Protein AF-0000000071014285 (afdb_homodimer)

Secondary structure (DSSP, 8-state):
-EEEEEEE-GGGHHHHHHHHHHTT----EEEEEEEE-SS------BTTB-----PEEEEEEEEEE-GGGHHHHHHHHHHHH--SSTT--EEEEEE----B-TTT--BGGGG-/-EEEEEEE-GGGHHHHHHHHHHTT---EEEEEEEE--TT-------SSS-----PEEEEEEEEEE-GGGHHHHHHHHHHHH--SSTT--EEEEEE--EEEETTT--BGGGG-

pLDDT: mean 88.72, std 17.96, range [38.38, 98.94]

Radius of gyration: 18.42 Å; Cα contacts (8 Å, |Δi|>4): 449; chains: 2; bounding box: 47×46×36 Å

Organism: NCBI:txid2759526

Solvent-accessible surface area (backbone atoms only — not comparable to full-atom values): 12137 Å² total; per-residue (Å²): 70,27,35,40,37,36,40,30,44,58,89,34,48,65,52,28,51,53,57,39,44,76,75,64,53,86,63,71,47,79,43,78,32,29,32,39,49,84,58,78,44,64,66,42,72,57,91,79,54,66,45,39,69,23,54,43,78,26,29,36,38,41,32,69,42,50,57,89,47,42,64,57,52,51,51,50,44,34,62,46,44,42,74,71,46,92,74,25,39,40,35,37,32,29,81,43,92,78,43,68,26,84,90,78,62,38,52,40,77,75,35,100,70,27,37,40,37,36,38,30,43,58,88,33,48,65,52,28,50,54,56,40,44,73,75,65,53,56,51,40,41,38,33,84,45,69,40,76,62,90,74,57,48,62,73,45,81,48,90,81,63,72,65,28,74,29,54,42,76,26,29,36,37,42,32,68,41,52,59,90,47,44,65,58,53,53,52,48,42,53,62,45,42,56,78,86,53,89,74,40,62,55,76,49,79,43,70,35,78,42,33,32,18,30,54,80,62,38,49,40,78,74,35,97

Sequence (224 aa):
MKLVIAIIKPFKLDEVREALTEIGVAGMTVTEVKGFGRQKGQTEIYRGAEYSTNMVPKIKIEIVCATDLAARVVETVQASANTGAIGDGKIFVLDVGQAVRIRTGETDNTALMKLVIAIIKPFKLDEVREALTEIGVAGMTVTEVKGFGRQKGQTEIYRGAEYSTNMVPKIKIEIVCATDLAARVVETVQASANTGAIGDGKIFVLDVGQAVRIRTGETDNTAL

InterPro domains:
  IPR002187 Nitrogen regulatory protein PII [PF00543] (1-106)
  IPR002187 Nitrogen regulatory protein PII [PIRSF039144] (1-112)
  IPR002187 Nitrogen regulatory protein PII [PR00340] (2-17)
  IPR002187 Nitrogen regulatory protein PII [PR00340] (23-41)
  IPR002187 Nitrogen regulatory protein PII [PR00340] (52-75)
  IPR002187 Nitrogen regulatory protein PII [PR00340] (83-103)
  IPR002187 Nitrogen regulatory protein PII [PS51343] (1-112)
  IPR002187 Nitrogen regulatory protein PII [PTHR30115] (4-111)
  IPR002187 Nitrogen regulatory protein PII [SM00938] (4-105)
  IPR002332 Nitrogen regulatory protein P-II, urydylation site [PS00496] (46-51)
  IPR011322 Nitrogen regulatory PII-like, alpha/beta [SSF54913] (1-112)
  IPR015867 Nitrogen regulatory protein PII/ATP phosphoribosyltransferase, C-terminal [G3DSA:3.30.70.120] (1-112)
  IPR017918 Nitrogen regulatory protein PII, conserved site [PS00638] (83-96)

Nearest PDB structures (foldseek):
  3mhy-assembly1_C  TM=8.738E-01  e=6.038E-17  Azospirillum brasilense
  2nuu-assembly2_K  TM=9.221E-01  e=3.010E-15  Escherichia coli
  2ns1-assembly1_B  TM=9.222E-01  e=7.383E-15  Escherichia coli K-12
  3n5b-assembly1_A  TM=8.959E-01  e=1.156E-14  Nostoc sp. PCC 7120 = FACHB-418
  2xg8-assembly1_C  TM=8.591E-01  e=2.836E-14  Synechococcus elongatus PCC 7942 = FACHB-805

Structure (mmCIF, N/CA/C/O backbone):
data_AF-0000000071014285-model_v1
#
loop_
_entity.id
_entity.type
_entity.pdbx_description
1 polymer 'Nitrogen regulatory protein P-II'
#
loop_
_atom_site.group_PDB
_atom_site.id
_atom_site.type_symbol
_atom_site.label_atom_id
_atom_site.label_alt_id
_atom_site.label_comp_id
_atom_site.label_asym_id
_atom_site.label_entity_id
_atom_site.label_seq_id
_atom_site.pdbx_PDB_ins_code
_atom_site.Cartn_x
_atom_site.Cartn_y
_atom_site.Cartn_z
_atom_site.occupancy
_atom_site.B_iso_or_equiv
_atom_site.auth_seq_id
_atom_site.auth_comp_id
_atom_site.auth_asym_id
_atom_site.auth_atom_id
_atom_site.pdbx_PDB_model_num
ATOM 1 N N . MET A 1 1 ? -4.023 -17.797 4.617 1 97.06 1 MET A N 1
ATOM 2 C CA . MET A 1 1 ? -3.873 -17.047 3.369 1 97.06 1 MET A CA 1
ATOM 3 C C . MET A 1 1 ? -3.055 -15.781 3.582 1 97.06 1 MET A C 1
ATOM 5 O O . MET A 1 1 ? -2.938 -15.297 4.707 1 97.06 1 MET A O 1
ATOM 9 N N . LYS A 1 2 ? -2.41 -15.352 2.619 1 98.44 2 LYS A N 1
ATOM 10 C CA . LYS A 1 2 ? -1.574 -14.156 2.703 1 98.44 2 LYS A CA 1
ATOM 11 C C . LYS A 1 2 ? -1.958 -13.141 1.632 1 98.44 2 LYS A C 1
ATOM 13 O O . LYS A 1 2 ? -2.393 -13.516 0.541 1 98.44 2 LYS A O 1
ATOM 18 N N . LEU A 1 3 ? -1.856 -11.922 2.053 1 98.75 3 LEU A N 1
ATOM 19 C CA . LEU A 1 3 ? -1.867 -10.805 1.113 1 98.75 3 LEU A CA 1
ATOM 20 C C . LEU A 1 3 ? -0.451 -10.305 0.842 1 98.75 3 LEU A C 1
ATOM 22 O O . LEU A 1 3 ? 0.228 -9.828 1.753 1 98.75 3 LEU A O 1
ATOM 26 N N . VAL A 1 4 ? -0.032 -10.492 -0.398 1 98.88 4 VAL A N 1
ATOM 27 C CA . VAL A 1 4 ? 1.243 -9.93 -0.832 1 98.88 4 VAL A CA 1
ATOM 28 C C . VAL A 1 4 ? 1.007 -8.602 -1.547 1 98.88 4 VAL A C 1
ATOM 30 O O . VAL A 1 4 ? 0.28 -8.547 -2.543 1 98.88 4 VAL A O 1
ATOM 33 N N . ILE A 1 5 ? 1.627 -7.547 -0.996 1 98.94 5 ILE A N 1
ATOM 34 C CA . ILE A 1 5 ? 1.567 -6.211 -1.574 1 98.94 5 ILE A CA 1
ATOM 35 C C . ILE A 1 5 ? 2.928 -5.84 -2.158 1 98.94 5 ILE A C 1
ATOM 37 O O . ILE A 1 5 ? 3.939 -5.855 -1.452 1 98.94 5 ILE A O 1
ATOM 41 N N . ALA A 1 6 ? 2.947 -5.492 -3.414 1 98.88 6 ALA A N 1
ATOM 42 C CA . ALA A 1 6 ? 4.191 -5.055 -4.047 1 98.88 6 ALA A CA 1
ATOM 43 C C . ALA A 1 6 ? 4.039 -3.66 -4.645 1 98.88 6 ALA A C 1
ATOM 45 O O . ALA A 1 6 ? 3.072 -3.385 -5.359 1 98.88 6 ALA A O 1
ATOM 46 N N . ILE A 1 7 ? 4.91 -2.754 -4.285 1 98.5 7 ILE A N 1
ATOM 47 C CA . ILE A 1 7 ? 5.051 -1.451 -4.926 1 98.5 7 ILE A CA 1
ATOM 48 C C . ILE A 1 7 ? 6.234 -1.479 -5.895 1 98.5 7 ILE A C 1
ATOM 50 O O . ILE A 1 7 ? 7.379 -1.685 -5.48 1 98.5 7 ILE A O 1
ATOM 54 N N . ILE A 1 8 ? 5.953 -1.259 -7.211 1 98.62 8 ILE A N 1
ATOM 55 C CA . ILE A 1 8 ? 7.016 -1.443 -8.195 1 98.62 8 ILE A CA 1
ATOM 56 C C . ILE A 1 8 ? 7.008 -0.279 -9.188 1 98.62 8 ILE A C 1
ATOM 58 O O . ILE A 1 8 ? 6.105 0.559 -9.164 1 98.62 8 ILE A O 1
ATOM 62 N N . LYS A 1 9 ? 8.078 -0.26 -9.977 1 97.31 9 LYS A N 1
ATOM 63 C CA . LYS A 1 9 ? 8.102 0.684 -11.094 1 97.31 9 LYS A CA 1
ATOM 64 C C . LYS A 1 9 ? 7.051 0.322 -12.141 1 97.31 9 LYS A C 1
ATOM 66 O O . LYS A 1 9 ? 6.867 -0.855 -12.461 1 97.31 9 LYS A O 1
ATOM 71 N N . PRO A 1 10 ? 6.434 1.296 -12.688 1 98 10 PRO A N 1
ATOM 72 C CA . PRO A 1 10 ? 5.328 1.034 -13.609 1 98 10 PRO A CA 1
ATOM 73 C C . PRO A 1 10 ? 5.75 0.184 -14.805 1 98 10 PRO A C 1
ATOM 75 O O . PRO A 1 10 ? 5.008 -0.708 -15.227 1 98 10 PRO A O 1
ATOM 78 N N . PHE A 1 11 ? 6.867 0.342 -15.383 1 98.25 11 PHE A N 1
ATOM 79 C CA . PHE A 1 11 ? 7.234 -0.319 -16.625 1 98.25 11 PHE A CA 1
ATOM 80 C C . PHE A 1 11 ? 7.566 -1.786 -16.391 1 98.25 11 PHE A C 1
ATOM 82 O O . PHE A 1 11 ? 7.758 -2.551 -17.344 1 98.25 11 PHE A O 1
ATOM 89 N N . LYS A 1 12 ? 7.641 -2.234 -15.148 1 98.38 12 LYS A N 1
ATOM 90 C CA . LYS A 1 12 ? 7.926 -3.625 -14.812 1 98.38 12 LYS A CA 1
ATOM 91 C C . LYS A 1 12 ? 6.637 -4.43 -14.648 1 98.38 12 LYS A C 1
ATOM 93 O O . LYS A 1 12 ? 6.68 -5.648 -14.469 1 98.38 12 LYS A O 1
ATOM 98 N N . LEU A 1 13 ? 5.488 -3.84 -14.766 1 98.62 13 LEU A N 1
ATOM 99 C CA . LEU A 1 13 ? 4.215 -4.488 -14.477 1 98.62 13 LEU A CA 1
ATOM 100 C C . LEU A 1 13 ? 4.023 -5.727 -15.352 1 98.62 13 LEU A C 1
ATOM 102 O O . LEU A 1 13 ? 3.691 -6.801 -14.844 1 98.62 13 LEU A O 1
ATOM 106 N N . ASP A 1 14 ? 4.234 -5.59 -16.594 1 98.25 14 ASP A N 1
ATOM 107 C CA . ASP A 1 14 ? 3.99 -6.695 -17.516 1 98.25 14 ASP A CA 1
ATOM 108 C C . ASP A 1 14 ? 4.902 -7.879 -17.203 1 98.25 14 ASP A C 1
ATOM 110 O O . ASP A 1 14 ? 4.461 -9.031 -17.219 1 98.25 14 ASP A O 1
ATOM 114 N N . GLU A 1 15 ? 6.141 -7.582 -16.969 1 98.56 15 GLU A N 1
ATOM 115 C CA . GLU A 1 15 ? 7.098 -8.633 -16.625 1 98.56 15 GLU A CA 1
ATOM 116 C C . GLU A 1 15 ? 6.688 -9.344 -15.344 1 98.56 15 GLU A C 1
ATOM 118 O O . GLU A 1 15 ? 6.738 -10.578 -15.266 1 98.56 15 GLU A O 1
ATOM 123 N N . VAL A 1 16 ? 6.281 -8.672 -14.344 1 98.81 16 VAL A N 1
ATOM 124 C CA . VAL A 1 16 ? 5.859 -9.25 -13.062 1 98.81 16 VAL A CA 1
ATOM 125 C C . VAL A 1 16 ? 4.605 -10.094 -13.266 1 98.81 16 VAL A C 1
ATOM 127 O O . VAL A 1 16 ? 4.516 -11.219 -12.766 1 98.81 16 VAL A O 1
ATOM 130 N N . ARG A 1 17 ? 3.672 -9.539 -14.008 1 98.44 17 ARG A N 1
ATOM 131 C CA . ARG A 1 17 ? 2.432 -10.258 -14.289 1 98.44 17 ARG A CA 1
ATOM 132 C C . ARG A 1 17 ? 2.713 -11.594 -14.961 1 98.44 17 ARG A C 1
ATOM 134 O O . ARG A 1 17 ? 2.172 -12.625 -14.555 1 98.44 17 ARG A O 1
ATOM 141 N N . GLU A 1 18 ? 3.506 -11.602 -15.984 1 98.25 18 GLU A N 1
ATOM 142 C CA . GLU A 1 18 ? 3.844 -12.82 -16.703 1 98.25 18 GLU A CA 1
ATOM 143 C C . GLU A 1 18 ? 4.523 -13.836 -15.789 1 98.25 18 GLU A C 1
ATOM 145 O O . GLU A 1 18 ? 4.176 -15.016 -15.797 1 98.25 18 GLU A O 1
ATOM 150 N N . ALA A 1 19 ? 5.477 -13.398 -15.008 1 98.62 19 ALA A N 1
ATOM 151 C CA . ALA A 1 19 ? 6.207 -14.266 -14.086 1 98.62 19 ALA A CA 1
ATOM 152 C C . ALA A 1 19 ? 5.266 -14.891 -13.062 1 98.62 19 ALA A C 1
ATOM 154 O O . ALA A 1 19 ? 5.391 -16.078 -12.742 1 98.62 19 ALA A O 1
ATOM 155 N N . LEU A 1 20 ? 4.328 -14.117 -12.57 1 98.56 20 LEU A N 1
ATOM 156 C CA . LEU A 1 20 ? 3.383 -14.609 -11.578 1 98.56 20 LEU A CA 1
ATOM 157 C C . LEU A 1 20 ? 2.436 -15.633 -12.188 1 98.56 20 LEU A C 1
ATOM 159 O O . LEU A 1 20 ? 2.086 -16.625 -11.547 1 98.56 20 LEU A O 1
ATOM 163 N N . THR A 1 21 ? 2.023 -15.352 -13.398 1 97.5 21 THR A N 1
ATOM 164 C CA . THR A 1 21 ? 1.159 -16.297 -14.109 1 97.5 21 THR A CA 1
ATOM 165 C C . THR A 1 21 ? 1.838 -17.641 -14.258 1 97.5 21 THR A C 1
ATOM 167 O O . THR A 1 21 ? 1.195 -18.688 -14.102 1 97.5 21 THR A O 1
ATOM 170 N N . GLU A 1 22 ? 3.07 -17.672 -14.508 1 97.5 22 GLU A N 1
ATOM 171 C CA . GLU A 1 22 ? 3.836 -18.906 -14.727 1 97.5 22 GLU A CA 1
ATOM 172 C C . GLU A 1 22 ? 3.863 -19.766 -13.469 1 97.5 22 GLU A C 1
ATOM 174 O O . GLU A 1 22 ? 3.969 -21 -13.555 1 97.5 22 GLU A O 1
ATOM 179 N N . ILE A 1 23 ? 3.748 -19.141 -12.336 1 97 23 ILE A N 1
ATOM 180 C CA . ILE A 1 23 ? 3.838 -19.938 -11.117 1 97 23 ILE A CA 1
ATOM 181 C C . ILE A 1 23 ? 2.436 -20.234 -10.586 1 97 23 ILE A C 1
ATOM 183 O O . ILE A 1 23 ? 2.277 -20.688 -9.453 1 97 23 ILE A O 1
ATOM 187 N N . GLY A 1 24 ? 1.396 -19.781 -11.305 1 95.19 24 GLY A N 1
ATOM 188 C CA . GLY A 1 24 ? 0.054 -20.234 -10.984 1 95.19 24 GLY A CA 1
ATOM 189 C C . GLY A 1 24 ? -0.787 -19.172 -10.297 1 95.19 24 GLY A C 1
ATOM 190 O O . GLY A 1 24 ? -1.841 -19.484 -9.734 1 95.19 24 GLY A O 1
ATOM 191 N N . VAL A 1 25 ? -0.283 -17.969 -10.211 1 95.19 25 VAL A N 1
ATOM 192 C CA . VAL A 1 25 ? -1.103 -16.891 -9.664 1 95.19 25 VAL A CA 1
ATOM 193 C C . VAL A 1 25 ? -2.195 -16.516 -10.664 1 95.19 25 VAL A C 1
ATOM 195 O O . VAL A 1 25 ? -1.902 -16.109 -11.789 1 95.19 25 VAL A O 1
ATOM 198 N N . ALA A 1 26 ? -3.447 -16.641 -10.242 1 87.94 26 ALA A N 1
ATOM 199 C CA . ALA A 1 26 ? -4.582 -16.531 -11.156 1 87.94 26 ALA A CA 1
ATOM 200 C C . ALA A 1 26 ? -5.137 -15.117 -11.18 1 87.94 26 ALA A C 1
ATOM 202 O O . ALA A 1 26 ? -5.879 -14.75 -12.094 1 87.94 26 ALA A O 1
ATOM 203 N N . GLY A 1 27 ? -4.871 -14.367 -10.258 1 93.56 27 GLY A N 1
ATOM 204 C CA . GLY A 1 27 ? -5.461 -13.039 -10.203 1 93.56 27 GLY A CA 1
ATOM 205 C C . GLY A 1 27 ? -4.656 -12.07 -9.359 1 93.56 27 GLY A C 1
ATOM 206 O O . GLY A 1 27 ? -3.953 -12.477 -8.43 1 93.56 27 GLY A O 1
ATOM 207 N N . MET A 1 28 ? -4.688 -10.836 -9.703 1 97.19 28 MET A N 1
ATOM 208 C CA . MET A 1 28 ? -4.07 -9.742 -8.953 1 97.19 28 MET A CA 1
ATOM 209 C C . MET A 1 28 ? -4.832 -8.438 -9.156 1 97.19 28 MET A C 1
ATOM 211 O O . MET A 1 28 ? -5.539 -8.281 -10.156 1 97.19 28 MET A O 1
ATOM 215 N N . THR A 1 29 ? -4.816 -7.586 -8.195 1 98.31 29 THR A N 1
ATOM 216 C CA . THR A 1 29 ? -5.363 -6.238 -8.305 1 98.31 29 THR A CA 1
ATOM 217 C C . THR A 1 29 ? -4.242 -5.211 -8.461 1 98.31 29 THR A C 1
ATOM 219 O O . THR A 1 29 ? -3.236 -5.27 -7.746 1 98.31 29 THR A O 1
ATOM 222 N N . VAL A 1 30 ? -4.383 -4.379 -9.453 1 98.5 30 VAL A N 1
ATOM 223 C CA . VAL A 1 30 ? -3.367 -3.377 -9.75 1 98.5 30 VAL A CA 1
ATOM 224 C C . VAL A 1 30 ? -3.934 -1.979 -9.516 1 98.5 30 VAL A C 1
ATOM 226 O O . VAL A 1 30 ? -5.059 -1.682 -9.93 1 98.5 30 VAL A O 1
ATOM 229 N N . THR A 1 31 ? -3.197 -1.129 -8.805 1 98.31 31 THR A N 1
ATOM 230 C CA . THR A 1 31 ? -3.576 0.255 -8.539 1 98.31 31 THR A CA 1
ATOM 231 C C . THR A 1 31 ? -2.43 1.203 -8.875 1 98.31 31 THR A C 1
ATOM 233 O O . THR A 1 31 ? -1.277 0.944 -8.523 1 98.31 31 THR A O 1
ATOM 236 N N . GLU A 1 32 ? -2.754 2.244 -9.586 1 97.31 32 GLU A N 1
ATOM 237 C CA . GLU A 1 32 ? -1.764 3.305 -9.75 1 97.31 32 GLU A CA 1
ATOM 238 C C . GLU A 1 32 ? -1.588 4.098 -8.453 1 97.31 32 GLU A C 1
ATOM 240 O O . GLU A 1 32 ? -2.568 4.551 -7.859 1 97.31 32 GLU A O 1
ATOM 245 N N . VAL A 1 33 ? -0.319 4.25 -8.062 1 97.25 33 VAL A N 1
ATOM 246 C CA . VAL A 1 33 ? -0.028 4.953 -6.812 1 97.25 33 VAL A CA 1
ATOM 247 C C . VAL A 1 33 ? 1.153 5.898 -7.016 1 97.25 33 VAL A C 1
ATOM 249 O O . VAL A 1 33 ? 1.698 5.992 -8.117 1 97.25 33 VAL A O 1
ATOM 252 N N . LYS A 1 34 ? 1.405 6.621 -5.969 1 93.88 34 LYS A N 1
ATOM 253 C CA . LYS A 1 34 ? 2.582 7.484 -5.926 1 93.88 34 LYS A CA 1
ATOM 254 C C . LYS A 1 34 ? 3.443 7.184 -4.703 1 93.88 34 LYS A C 1
ATOM 256 O O . LYS A 1 34 ? 2.918 6.918 -3.617 1 93.88 34 LYS A O 1
ATOM 261 N N . GLY A 1 35 ? 4.664 7.145 -4.965 1 91.25 35 GLY A N 1
ATOM 262 C CA . GLY A 1 35 ? 5.617 6.93 -3.889 1 91.25 35 GLY A CA 1
ATOM 263 C C . GLY A 1 35 ? 6.41 8.172 -3.535 1 91.25 35 GLY A C 1
ATOM 264 O O . GLY A 1 35 ? 6.59 9.062 -4.371 1 91.25 35 GLY A O 1
ATOM 265 N N . PHE A 1 36 ? 6.621 8.219 -2.225 1 83.25 36 PHE A N 1
ATOM 266 C CA . PHE A 1 36 ? 7.574 9.195 -1.702 1 83.25 36 PHE A CA 1
ATOM 267 C C . PHE A 1 36 ? 8.711 8.492 -0.968 1 83.25 36 PHE A C 1
ATOM 269 O O . PHE A 1 36 ? 8.477 7.688 -0.068 1 83.25 36 PHE A O 1
ATOM 276 N N . GLY A 1 37 ? 9.82 8.539 -1.571 1 68.69 37 GLY A N 1
ATOM 277 C CA . GLY A 1 37 ? 10.984 7.918 -0.956 1 68.69 37 GLY A CA 1
ATOM 278 C C . GLY A 1 37 ? 12.094 8.906 -0.65 1 68.69 37 GLY A C 1
ATOM 279 O O . GLY A 1 37 ? 11.844 10.102 -0.504 1 68.69 37 GLY A O 1
ATOM 280 N N . ARG A 1 38 ? 13.234 8.422 -0.322 1 58.56 38 ARG A N 1
ATOM 281 C CA . ARG A 1 38 ? 14.43 9.219 -0.06 1 58.56 38 ARG A CA 1
ATOM 282 C C . ARG A 1 38 ? 14.742 10.141 -1.234 1 58.56 38 ARG A C 1
ATOM 284 O O . ARG A 1 38 ? 15.578 11.039 -1.118 1 58.56 38 ARG A O 1
ATOM 291 N N . GLN A 1 39 ? 13.953 9.773 -2.316 1 47.62 39 GLN A N 1
ATOM 292 C CA . GLN A 1 39 ? 14.258 10.594 -3.482 1 47.62 39 GLN A CA 1
ATOM 293 C C . GLN A 1 39 ? 13.562 11.953 -3.4 1 47.62 39 GLN A C 1
ATOM 295 O O . GLN A 1 39 ? 12.352 12.016 -3.197 1 47.62 39 GLN A O 1
ATOM 300 N N . LYS A 1 40 ? 14.117 12.805 -2.723 1 47.06 40 LYS A N 1
ATOM 301 C CA . LYS A 1 40 ? 13.594 14.164 -2.594 1 47.06 40 LYS A CA 1
ATOM 302 C C . LYS A 1 40 ? 12.961 14.641 -3.898 1 47.06 40 LYS A C 1
ATOM 304 O O . LYS A 1 40 ? 13.648 14.781 -4.914 1 47.06 40 LYS A O 1
ATOM 309 N N . GLY A 1 41 ? 11.836 14.164 -4.266 1 44.38 41 GLY A N 1
ATOM 310 C CA . GLY A 1 41 ? 11.133 14.477 -5.5 1 44.38 41 GLY A CA 1
ATOM 311 C C . GLY A 1 41 ? 11.039 15.969 -5.77 1 44.38 41 GLY A C 1
ATOM 312 O O . GLY A 1 41 ? 11.188 16.781 -4.855 1 44.38 41 GLY A O 1
ATOM 313 N N . GLN A 1 42 ? 11.375 16.297 -7.027 1 43.94 42 GLN A N 1
ATOM 314 C CA . GLN A 1 42 ? 11.188 17.641 -7.578 1 43.94 42 GLN A CA 1
ATOM 315 C C . GLN A 1 42 ? 9.711 18.016 -7.641 1 43.94 42 GLN A C 1
ATOM 317 O O . GLN A 1 42 ? 8.852 17.125 -7.73 1 43.94 42 GLN A O 1
ATOM 322 N N . THR A 1 43 ? 9.305 19.109 -7.41 1 39.94 43 THR A N 1
ATOM 323 C CA . THR A 1 43 ? 8.023 19.797 -7.312 1 39.94 43 THR A CA 1
ATOM 324 C C . THR A 1 43 ? 7.207 19.594 -8.586 1 39.94 43 THR A C 1
ATOM 326 O O . THR A 1 43 ? 7.684 19.891 -9.688 1 39.94 43 THR A O 1
ATOM 329 N N . GLU A 1 44 ? 6.395 18.516 -8.875 1 39.66 44 GLU A N 1
ATOM 330 C CA . GLU A 1 44 ? 5.613 18.656 -10.102 1 39.66 44 GLU A CA 1
ATOM 331 C C . GLU A 1 44 ? 4.191 19.125 -9.797 1 39.66 44 GLU A C 1
ATOM 333 O O . GLU A 1 44 ? 3.648 18.828 -8.734 1 39.66 44 GLU A O 1
ATOM 338 N N . ILE A 1 45 ? 3.66 20.141 -10.602 1 38.38 45 ILE A N 1
ATOM 339 C CA . ILE A 1 45 ? 2.375 20.828 -10.594 1 38.38 45 ILE A CA 1
ATOM 340 C C . ILE A 1 45 ? 1.286 19.906 -11.125 1 38.38 45 ILE A C 1
ATOM 342 O O . ILE A 1 45 ? 1.393 19.391 -12.242 1 38.38 45 ILE A O 1
ATOM 346 N N . TYR A 1 46 ? 0.519 19.062 -10.359 1 40.56 46 TYR A N 1
ATOM 347 C CA . TYR A 1 46 ? -0.577 18.297 -10.945 1 40.56 46 TYR A CA 1
ATOM 348 C C . TYR A 1 46 ? -1.917 18.969 -10.68 1 40.56 46 TYR A C 1
ATOM 350 O O . TYR A 1 46 ? -2.338 19.109 -9.531 1 40.56 46 TYR A O 1
ATOM 358 N N . ARG A 1 47 ? -2.744 19.078 -11.836 1 42.97 47 ARG A N 1
ATOM 359 C CA . ARG A 1 47 ? -4.082 19.562 -12.156 1 42.97 47 ARG A CA 1
ATOM 360 C C . ARG A 1 47 ? -4.422 20.812 -11.367 1 42.97 47 ARG A C 1
ATOM 362 O O . ARG A 1 47 ? -5.43 20.859 -10.656 1 42.97 47 ARG A O 1
ATOM 369 N N . GLY A 1 48 ? -3.662 21.766 -11.32 1 40.38 48 GLY A N 1
ATOM 370 C CA . GLY A 1 48 ? -3.869 23.156 -10.914 1 40.38 48 GLY A CA 1
ATOM 371 C C . GLY A 1 48 ? -3.395 23.438 -9.5 1 40.38 48 GLY A C 1
ATOM 372 O O . GLY A 1 48 ? -3.188 24.594 -9.133 1 40.38 48 GLY A O 1
ATOM 373 N N . ALA A 1 49 ? -3.947 22.594 -8.531 1 43.28 49 ALA A N 1
ATOM 374 C CA . ALA A 1 49 ? -3.311 22.875 -7.25 1 43.28 49 ALA A CA 1
ATOM 375 C C . ALA A 1 49 ? -1.876 22.359 -7.227 1 43.28 49 ALA A C 1
ATOM 377 O O . ALA A 1 49 ? -1.573 21.328 -7.824 1 43.28 49 ALA A O 1
ATOM 378 N N . GLU A 1 50 ? -0.968 23.219 -7.277 1 41.66 50 GLU A N 1
ATOM 379 C CA . GLU A 1 50 ? 0.471 23.016 -7.156 1 41.66 50 GLU A CA 1
ATOM 380 C C . GLU A 1 50 ? 0.789 21.984 -6.078 1 41.66 50 GLU A C 1
ATOM 382 O O . GLU A 1 50 ? 0.627 22.25 -4.887 1 41.66 50 GLU A O 1
ATOM 387 N N . TYR A 1 51 ? 0.147 20.766 -6.215 1 44.69 51 TYR A N 1
ATOM 388 C CA . TYR A 1 51 ? 0.708 19.906 -5.188 1 44.69 51 TYR A CA 1
ATOM 389 C C . TYR A 1 51 ? 2.154 19.547 -5.508 1 44.69 51 TYR A C 1
ATOM 391 O O . TYR A 1 51 ? 2.447 19.016 -6.586 1 44.69 51 TYR A O 1
ATOM 399 N N . SER A 1 52 ? 2.936 20.375 -5.363 1 45.72 52 SER A N 1
ATOM 400 C CA . SER A 1 52 ? 4.367 20.188 -5.578 1 45.72 52 SER A CA 1
ATOM 401 C C . SER A 1 52 ? 4.824 18.812 -5.121 1 45.72 52 SER A C 1
ATOM 403 O O . SER A 1 52 ? 6.027 18.547 -5.02 1 45.72 52 SER A O 1
ATOM 405 N N . THR A 1 53 ? 3.936 18 -4.547 1 54.53 53 THR A N 1
ATOM 406 C CA . THR A 1 53 ? 4.727 16.938 -3.93 1 54.53 53 THR A CA 1
ATOM 407 C C . THR A 1 53 ? 5.355 16.047 -4.996 1 54.53 53 THR A C 1
ATOM 409 O O . THR A 1 53 ? 4.75 15.805 -6.043 1 54.53 53 THR A O 1
ATOM 412 N N . ASN A 1 54 ? 6.746 16.188 -5.344 1 70.94 54 ASN A N 1
ATOM 413 C CA . ASN A 1 54 ? 7.754 15.383 -6.023 1 70.94 54 ASN A CA 1
ATOM 414 C C . ASN A 1 54 ? 7.531 13.891 -5.789 1 70.94 54 ASN A C 1
ATOM 416 O O . ASN A 1 54 ? 8.445 13.18 -5.359 1 70.94 54 ASN A O 1
ATOM 420 N N . MET A 1 55 ? 6.297 13.508 -5.977 1 85.69 55 MET A N 1
ATOM 421 C CA . MET A 1 55 ? 6.078 12.078 -5.781 1 85.69 55 MET A CA 1
ATOM 422 C C . MET A 1 55 ? 6.312 11.312 -7.078 1 85.69 55 MET A C 1
ATOM 424 O O . MET A 1 55 ? 6.055 11.836 -8.172 1 85.69 55 MET A O 1
ATOM 428 N N . VAL A 1 56 ? 6.805 10.148 -6.98 1 90.38 56 VAL A N 1
ATOM 429 C CA . VAL A 1 56 ? 7.188 9.297 -8.102 1 90.38 56 VAL A CA 1
ATOM 430 C C . VAL A 1 56 ? 6.062 8.305 -8.406 1 90.38 56 VAL A C 1
ATOM 432 O O . VAL A 1 56 ? 5.531 7.66 -7.504 1 90.38 56 VAL A O 1
ATOM 435 N N . PRO A 1 57 ? 5.652 8.234 -9.656 1 94.81 57 PRO A N 1
ATOM 436 C CA . PRO A 1 57 ? 4.641 7.234 -10.016 1 94.81 57 PRO A CA 1
ATOM 437 C C . PRO A 1 57 ? 5.109 5.805 -9.75 1 94.81 57 PRO A C 1
ATOM 439 O O . PRO A 1 57 ? 6.25 5.457 -10.062 1 94.81 57 PRO A O 1
ATOM 442 N N . LYS A 1 58 ? 4.246 5.016 -9.141 1 97.19 58 LYS A N 1
ATOM 443 C CA . LYS A 1 58 ? 4.457 3.596 -8.875 1 97.19 58 LYS A CA 1
ATOM 444 C C . LYS A 1 58 ? 3.1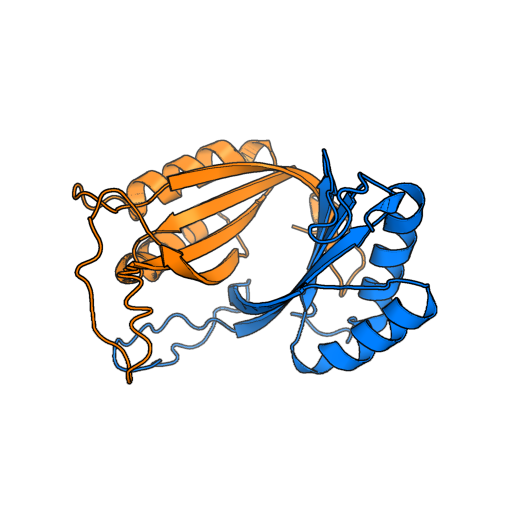89 2.793 -9.164 1 97.19 58 LYS A C 1
ATOM 446 O O . LYS A 1 58 ? 2.127 3.367 -9.414 1 97.19 58 LYS A O 1
ATOM 451 N N . ILE A 1 59 ? 3.355 1.46 -9.227 1 98.44 59 ILE A N 1
ATOM 452 C CA . ILE A 1 59 ? 2.24 0.521 -9.297 1 98.44 59 ILE A CA 1
ATOM 453 C C . ILE A 1 59 ? 2.191 -0.315 -8.016 1 98.44 59 ILE A C 1
ATOM 455 O O . ILE A 1 59 ? 3.223 -0.804 -7.551 1 98.44 59 ILE A O 1
ATOM 459 N N . LYS A 1 60 ? 1.035 -0.388 -7.445 1 98.75 60 LYS A N 1
ATOM 460 C CA . LYS A 1 60 ? 0.769 -1.304 -6.34 1 98.75 60 LYS A CA 1
ATOM 461 C C . LYS A 1 60 ? 0.048 -2.559 -6.828 1 98.75 60 LYS A C 1
ATOM 463 O O . LYS A 1 60 ? -1.007 -2.469 -7.457 1 98.75 60 LYS A O 1
ATOM 468 N N . ILE A 1 61 ? 0.652 -3.707 -6.57 1 98.88 61 ILE A N 1
ATOM 469 C CA . ILE A 1 61 ? 0.053 -5 -6.879 1 98.88 61 ILE A CA 1
ATOM 470 C C . ILE A 1 61 ? -0.373 -5.695 -5.586 1 98.88 61 ILE A C 1
ATOM 472 O O . ILE A 1 61 ? 0.393 -5.75 -4.621 1 98.88 61 ILE A O 1
ATOM 476 N N . GLU A 1 62 ? -1.59 -6.164 -5.551 1 98.81 62 GLU A N 1
ATOM 477 C CA . GLU A 1 62 ? -2.1 -6.945 -4.43 1 98.81 62 GLU A CA 1
ATOM 478 C C . GLU A 1 62 ? -2.504 -8.344 -4.871 1 98.81 62 GLU A C 1
ATOM 480 O O . GLU A 1 62 ? -3.334 -8.508 -5.77 1 98.81 62 GLU A O 1
ATOM 485 N N . ILE A 1 63 ? -1.925 -9.312 -4.211 1 98.62 63 ILE A N 1
ATOM 486 C CA . ILE A 1 63 ? -2.178 -10.719 -4.512 1 98.62 63 ILE A CA 1
ATOM 487 C C . ILE A 1 63 ? -2.582 -11.453 -3.238 1 98.62 63 ILE A C 1
ATOM 489 O O . ILE A 1 63 ? -1.821 -11.5 -2.27 1 98.62 63 ILE A O 1
ATOM 493 N N . VAL A 1 64 ? -3.766 -12.047 -3.17 1 98.38 64 VAL A N 1
ATOM 494 C CA . VAL A 1 64 ? -4.113 -12.977 -2.107 1 98.38 64 VAL A CA 1
ATOM 495 C C . VAL A 1 64 ? -3.832 -14.406 -2.562 1 98.38 64 VAL A C 1
ATOM 497 O O . VAL A 1 64 ? -4.262 -14.82 -3.645 1 98.38 64 VAL A O 1
ATOM 500 N N . CYS A 1 65 ? -3.074 -15.141 -1.766 1 97.88 65 CYS A N 1
ATOM 501 C CA . CYS A 1 65 ? -2.682 -16.5 -2.139 1 97.88 65 CYS A CA 1
ATOM 502 C C . CYS A 1 65 ? -2.656 -17.406 -0.919 1 97.88 65 CYS A C 1
ATOM 504 O O . CYS A 1 65 ? -2.826 -16.953 0.211 1 97.88 65 CYS A O 1
ATOM 506 N N . ALA A 1 66 ? -2.6 -18.641 -1.218 1 96.88 66 ALA A N 1
ATOM 507 C CA . ALA A 1 66 ? -2.406 -19.609 -0.144 1 96.88 66 ALA A CA 1
ATOM 508 C C . ALA A 1 66 ? -1.108 -19.344 0.612 1 96.88 66 ALA A C 1
ATOM 510 O O . ALA A 1 66 ? -0.12 -18.891 0.023 1 96.88 66 ALA A O 1
ATOM 511 N N . THR A 1 67 ? -1.148 -19.672 1.928 1 97.31 67 THR A N 1
ATOM 512 C CA . THR A 1 67 ? -0.003 -19.391 2.789 1 97.31 67 THR A CA 1
ATOM 513 C C . THR A 1 67 ? 1.254 -20.062 2.242 1 97.31 67 THR A C 1
ATOM 515 O O . THR A 1 67 ? 2.338 -19.484 2.266 1 97.31 67 THR A O 1
ATOM 518 N N . ASP A 1 68 ? 1.176 -21.281 1.669 1 96.75 68 ASP A N 1
ATOM 519 C CA . ASP A 1 68 ? 2.338 -22.047 1.235 1 96.75 68 ASP A CA 1
ATOM 520 C C . ASP A 1 68 ? 2.881 -21.516 -0.092 1 96.75 68 ASP A C 1
ATOM 522 O O . ASP A 1 68 ? 3.979 -21.891 -0.511 1 96.75 68 ASP A O 1
ATOM 526 N N . LEU A 1 69 ? 2.172 -20.641 -0.746 1 97.38 69 LEU A N 1
ATOM 527 C CA . LEU A 1 69 ? 2.607 -20.078 -2.02 1 97.38 69 LEU A CA 1
ATOM 528 C C . LEU A 1 69 ? 3.234 -18.703 -1.82 1 97.38 69 LEU A C 1
ATOM 530 O O . LEU A 1 69 ? 3.875 -18.172 -2.73 1 97.38 69 LEU A O 1
ATOM 534 N N . ALA A 1 70 ? 3.084 -18.125 -0.728 1 98.38 70 ALA A N 1
ATOM 535 C CA . ALA A 1 70 ? 3.43 -16.734 -0.475 1 98.38 70 ALA A CA 1
ATOM 536 C C . ALA A 1 70 ? 4.918 -16.484 -0.699 1 98.38 70 ALA A C 1
ATOM 538 O O . ALA A 1 70 ? 5.305 -15.5 -1.336 1 98.38 70 ALA A O 1
ATOM 539 N N . ALA A 1 71 ? 5.703 -17.391 -0.162 1 98.44 71 ALA A N 1
ATOM 540 C CA . ALA A 1 71 ? 7.148 -17.203 -0.309 1 98.44 71 ALA A CA 1
ATOM 541 C C . ALA A 1 71 ? 7.555 -17.203 -1.779 1 98.44 71 ALA A C 1
ATOM 543 O O . ALA A 1 71 ? 8.391 -16.406 -2.195 1 98.44 71 ALA A O 1
ATOM 544 N N . ARG A 1 72 ? 6.988 -18.062 -2.531 1 98.69 72 ARG A N 1
ATOM 545 C CA . ARG A 1 72 ? 7.289 -18.141 -3.957 1 98.69 72 ARG A CA 1
ATOM 546 C C . ARG A 1 72 ? 6.816 -16.875 -4.688 1 98.69 72 ARG A C 1
ATOM 548 O O . ARG A 1 72 ? 7.48 -16.406 -5.605 1 98.69 72 ARG A O 1
ATOM 555 N N . VAL A 1 73 ? 5.656 -16.391 -4.336 1 98.81 73 VAL A N 1
ATOM 556 C CA . VAL A 1 73 ? 5.137 -15.148 -4.91 1 98.81 73 VAL A CA 1
ATOM 557 C C . VAL A 1 73 ? 6.105 -14 -4.637 1 98.81 73 VAL A C 1
ATOM 559 O O . VAL A 1 73 ? 6.461 -13.25 -5.551 1 98.81 73 VAL A O 1
ATOM 562 N N . VAL A 1 74 ? 6.57 -13.867 -3.434 1 98.88 74 VAL A N 1
ATOM 563 C CA . VAL A 1 74 ? 7.5 -12.812 -3.043 1 98.88 74 VAL A CA 1
ATOM 564 C C . VAL A 1 74 ? 8.781 -12.914 -3.871 1 98.88 74 VAL A C 1
ATOM 566 O O . VAL A 1 74 ? 9.242 -11.922 -4.434 1 98.88 74 VAL A O 1
ATOM 569 N N . GLU A 1 75 ? 9.281 -14.125 -3.955 1 98.81 75 GLU A N 1
ATOM 570 C CA . GLU A 1 75 ? 10.516 -14.352 -4.707 1 98.81 75 GLU A CA 1
ATOM 571 C C . GLU A 1 75 ? 10.336 -13.984 -6.18 1 98.81 75 GLU A C 1
ATOM 573 O O . GLU A 1 75 ? 11.219 -13.375 -6.789 1 98.81 75 GLU A O 1
ATOM 578 N N . THR A 1 76 ? 9.266 -14.391 -6.73 1 98.88 76 THR A N 1
ATOM 579 C CA . THR A 1 76 ? 8.969 -14.148 -8.141 1 98.88 76 THR A CA 1
ATOM 580 C C . THR A 1 76 ? 8.859 -12.656 -8.422 1 98.88 76 THR A C 1
ATOM 582 O O . THR A 1 76 ? 9.422 -12.156 -9.398 1 98.88 76 THR A O 1
ATOM 585 N N . VAL A 1 77 ? 8.133 -11.922 -7.535 1 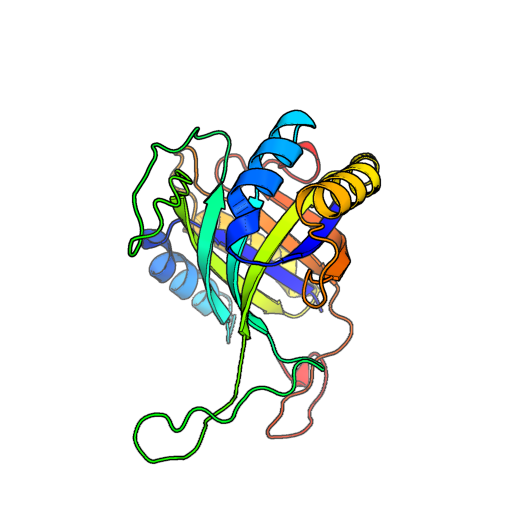98.88 77 VAL A N 1
ATOM 586 C CA . VAL A 1 77 ? 8.008 -10.477 -7.703 1 98.88 77 VAL A CA 1
ATOM 587 C C . VAL A 1 77 ? 9.383 -9.82 -7.566 1 98.88 77 VAL A C 1
ATOM 589 O O . VAL A 1 77 ? 9.75 -8.969 -8.375 1 98.88 77 VAL A O 1
ATOM 592 N N . GLN A 1 78 ? 10.117 -10.227 -6.559 1 98.75 78 GLN A N 1
ATOM 593 C CA . GLN A 1 78 ? 11.438 -9.641 -6.336 1 98.75 78 GLN A CA 1
ATOM 594 C C . GLN A 1 78 ? 12.32 -9.789 -7.57 1 98.75 78 GLN A C 1
ATOM 596 O O . GLN A 1 78 ? 12.945 -8.82 -8.016 1 98.75 78 GLN A O 1
ATOM 601 N N . ALA A 1 79 ? 12.328 -10.938 -8.117 1 98.69 79 ALA A N 1
ATOM 602 C CA . ALA A 1 79 ? 13.188 -11.234 -9.258 1 98.69 79 ALA A CA 1
ATOM 603 C C . ALA A 1 79 ? 12.734 -10.469 -10.492 1 98.69 79 ALA A C 1
ATOM 605 O O . ALA A 1 79 ? 13.555 -9.906 -11.227 1 98.69 79 ALA A O 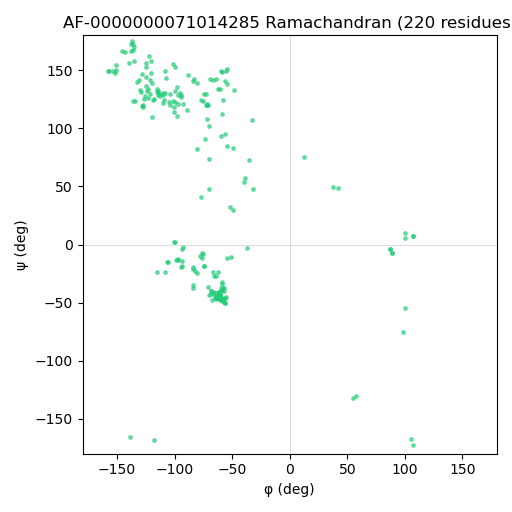1
ATOM 606 N N . SER A 1 80 ? 11.477 -10.406 -10.75 1 98.75 80 SER A N 1
ATOM 607 C CA . SER A 1 80 ? 10.945 -9.875 -12 1 98.75 80 SER A CA 1
ATOM 608 C C . SER A 1 80 ? 10.875 -8.352 -11.961 1 98.75 80 SER A C 1
ATOM 610 O O . SER A 1 80 ? 10.922 -7.695 -13 1 98.75 80 SER A O 1
ATOM 612 N N . ALA A 1 81 ? 10.828 -7.762 -10.781 1 98.69 81 ALA A N 1
ATOM 613 C CA . ALA A 1 81 ? 10.695 -6.309 -10.672 1 98.69 81 ALA A CA 1
ATOM 614 C C . ALA A 1 81 ? 12.062 -5.652 -10.461 1 98.69 81 ALA A C 1
ATOM 616 O O . ALA A 1 81 ? 12.18 -4.426 -10.516 1 98.69 81 ALA A O 1
ATOM 617 N N . ASN A 1 82 ? 13.07 -6.402 -10.164 1 98.44 82 ASN A N 1
ATOM 618 C CA . ASN A 1 82 ? 14.391 -5.898 -9.82 1 98.44 82 ASN A CA 1
ATOM 619 C C . ASN A 1 82 ? 15.117 -5.344 -11.047 1 98.44 82 ASN A C 1
ATOM 621 O O . ASN A 1 82 ? 15.344 -6.066 -12.016 1 98.44 82 ASN A O 1
ATOM 625 N N . THR A 1 83 ? 15.461 -4.078 -11.008 1 97.12 83 THR A N 1
ATOM 626 C CA . THR A 1 83 ? 16.266 -3.475 -12.062 1 97.12 83 THR A CA 1
ATOM 627 C C . THR A 1 83 ? 17.703 -3.232 -11.586 1 97.12 83 THR A C 1
ATOM 629 O O . THR A 1 83 ? 18.578 -2.941 -12.391 1 97.12 83 THR A O 1
ATOM 632 N N . GLY A 1 84 ? 17.891 -3.303 -10.344 1 95.06 84 GLY A N 1
ATOM 633 C CA . GLY A 1 84 ? 19.172 -2.98 -9.758 1 95.06 84 GLY A CA 1
ATOM 634 C C . GLY A 1 84 ? 19.328 -1.514 -9.406 1 95.06 84 GLY A C 1
ATOM 635 O O . GLY A 1 84 ? 20.297 -1.117 -8.773 1 95.06 84 GLY A O 1
ATOM 636 N N . ALA A 1 85 ? 18.422 -0.72 -9.766 1 92.69 85 ALA A N 1
ATOM 637 C CA . ALA A 1 85 ? 18.484 0.72 -9.523 1 92.69 85 ALA A CA 1
ATOM 638 C C . ALA A 1 85 ? 17.641 1.107 -8.312 1 92.69 85 ALA A C 1
ATOM 640 O O . ALA A 1 85 ? 16.688 0.402 -7.953 1 92.69 85 ALA A O 1
ATOM 641 N N . ILE A 1 86 ? 18.016 2.16 -7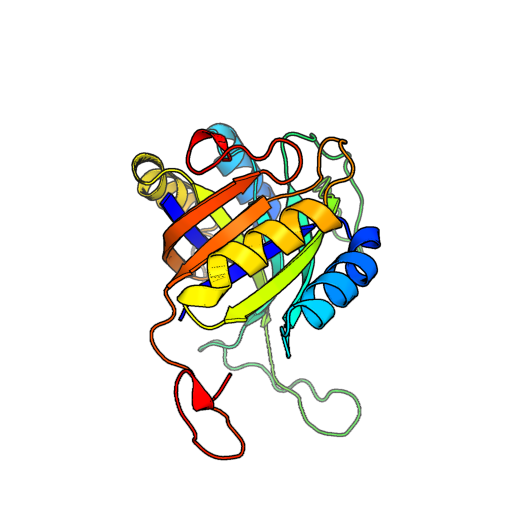.688 1 90.5 86 ILE A N 1
ATOM 642 C CA . ILE A 1 86 ? 17.234 2.711 -6.582 1 90.5 86 ILE A CA 1
ATOM 643 C C . ILE A 1 86 ? 15.797 2.963 -7.035 1 90.5 86 ILE A C 1
ATOM 645 O O . ILE A 1 86 ? 15.57 3.453 -8.141 1 90.5 86 ILE A O 1
ATOM 649 N N . GLY A 1 87 ? 14.844 2.629 -6.164 1 91.5 87 GLY A N 1
ATOM 650 C CA . GLY A 1 87 ? 13.453 2.906 -6.504 1 91.5 87 GLY A CA 1
ATOM 651 C C . GLY A 1 87 ? 12.711 1.687 -7.008 1 91.5 87 GLY A C 1
ATOM 652 O O . GLY A 1 87 ? 11.57 1.795 -7.465 1 91.5 87 GLY A O 1
ATOM 653 N N . ASP A 1 88 ? 13.352 0.531 -6.965 1 95.81 88 ASP A N 1
ATOM 654 C CA . ASP A 1 88 ? 12.727 -0.703 -7.43 1 95.81 88 ASP A CA 1
ATOM 655 C C . ASP A 1 88 ? 11.484 -1.033 -6.605 1 95.81 88 ASP A C 1
ATOM 657 O O . ASP A 1 88 ? 10.594 -1.753 -7.07 1 95.81 88 ASP A O 1
ATOM 661 N N . GLY A 1 89 ? 11.43 -0.498 -5.352 1 96.25 89 GLY A N 1
ATOM 662 C CA . GLY A 1 89 ? 10.219 -0.649 -4.562 1 96.25 89 GLY A CA 1
ATOM 663 C C . GLY A 1 89 ? 10.352 -1.678 -3.453 1 96.25 89 GLY A C 1
ATOM 664 O O . GLY A 1 89 ? 11.461 -1.989 -3.02 1 96.25 89 GLY A O 1
ATOM 665 N N . LYS A 1 90 ? 9.242 -2.043 -2.887 1 97.69 90 LYS A N 1
ATOM 666 C CA . LYS A 1 90 ? 9.172 -2.922 -1.723 1 97.69 90 LYS A CA 1
ATOM 667 C C . LYS A 1 90 ? 8.023 -3.92 -1.858 1 97.69 90 LYS A C 1
ATOM 669 O O . LYS A 1 90 ? 7.059 -3.674 -2.59 1 97.69 90 LYS A O 1
ATOM 674 N N . ILE A 1 91 ? 8.156 -5.008 -1.158 1 98.88 91 ILE A N 1
ATOM 675 C CA . ILE A 1 91 ? 7.109 -6.016 -1.015 1 98.88 91 ILE A CA 1
ATOM 676 C C . ILE A 1 91 ? 6.73 -6.16 0.458 1 98.88 91 ILE A C 1
ATOM 678 O O . ILE A 1 91 ? 7.605 -6.18 1.33 1 98.88 91 ILE A O 1
ATOM 682 N N . PHE A 1 92 ? 5.48 -6.281 0.728 1 98.81 92 PHE A N 1
ATOM 683 C CA . PHE A 1 92 ? 4.965 -6.512 2.072 1 98.81 92 PHE A CA 1
ATOM 684 C C . PHE A 1 92 ? 4.02 -7.707 2.09 1 98.81 92 PHE A C 1
ATOM 686 O O . PHE A 1 92 ? 3.293 -7.945 1.123 1 98.81 92 PHE A O 1
ATOM 693 N N . VAL A 1 93 ? 4.031 -8.445 3.236 1 98.88 93 VAL A N 1
ATOM 694 C CA . VAL A 1 93 ? 3.162 -9.609 3.377 1 98.88 93 VAL A CA 1
ATOM 695 C C . VAL A 1 93 ? 2.316 -9.469 4.641 1 98.88 93 VAL A C 1
ATOM 697 O O . VAL A 1 93 ? 2.848 -9.227 5.727 1 98.88 93 VAL A O 1
ATOM 700 N N . LEU A 1 94 ? 0.996 -9.609 4.5 1 98.81 94 LEU A N 1
ATOM 701 C CA . LEU A 1 94 ? 0.034 -9.539 5.594 1 98.81 94 LEU A CA 1
ATOM 702 C C . LEU A 1 94 ? -0.784 -10.828 5.676 1 98.81 94 LEU A C 1
ATOM 704 O O . LEU A 1 94 ? -0.853 -11.586 4.707 1 98.81 94 LEU A O 1
ATOM 708 N N . ASP A 1 95 ? -1.422 -11.031 6.855 1 98.44 95 ASP A N 1
ATOM 709 C CA . ASP A 1 95 ? -2.344 -12.148 7.008 1 98.44 95 ASP A CA 1
ATOM 710 C C . ASP A 1 95 ? -3.729 -11.797 6.469 1 98.44 95 ASP A C 1
ATOM 712 O O . ASP A 1 95 ? -4.184 -10.656 6.605 1 98.44 95 ASP A O 1
ATOM 716 N N . VAL A 1 96 ? -4.277 -12.789 5.879 1 98.19 96 VAL A N 1
ATOM 717 C CA . VAL A 1 96 ? -5.668 -12.68 5.457 1 98.19 96 VAL A CA 1
ATOM 718 C C . VAL A 1 96 ? -6.523 -13.672 6.242 1 98.19 96 VAL A C 1
ATOM 720 O O . VAL A 1 96 ? -6.262 -14.883 6.227 1 98.19 96 VAL A O 1
ATOM 723 N N . GLY A 1 97 ? -7.57 -13.172 6.809 1 97.31 97 GLY A N 1
ATOM 724 C CA . GLY A 1 97 ? -8.398 -13.992 7.676 1 97.31 97 GLY A CA 1
ATOM 725 C C . GLY A 1 97 ? -9.43 -14.812 6.918 1 97.31 97 GLY A C 1
ATOM 726 O O . GLY A 1 97 ? -9.758 -15.93 7.328 1 97.31 97 GLY A O 1
ATOM 727 N N . GLN A 1 98 ? -9.992 -14.242 5.867 1 97.81 98 GLN A N 1
ATOM 728 C CA . GLN A 1 98 ? -11.039 -14.914 5.105 1 97.81 98 GLN A CA 1
ATOM 729 C C . GLN A 1 98 ? -11.07 -14.414 3.662 1 97.81 98 GLN A C 1
ATOM 731 O O . GLN A 1 98 ? -10.734 -13.266 3.389 1 97.81 98 GLN A O 1
ATOM 736 N N . ALA A 1 99 ? -11.453 -15.242 2.746 1 97.69 99 ALA A N 1
ATOM 737 C CA . ALA A 1 99 ? -11.742 -14.938 1.349 1 97.69 99 ALA A CA 1
ATOM 738 C C . ALA A 1 99 ? -13.07 -15.562 0.917 1 97.69 99 ALA A C 1
ATOM 740 O O . ALA A 1 99 ? -13.398 -16.672 1.323 1 97.69 99 ALA A O 1
ATOM 741 N N . VAL A 1 100 ? -13.852 -14.812 0.132 1 98.25 100 VAL A N 1
ATOM 742 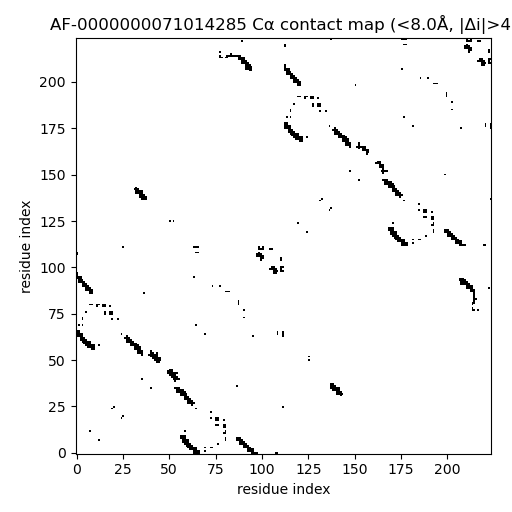C CA . VAL A 1 100 ? -15.133 -15.289 -0.383 1 98.25 100 VAL A CA 1
ATOM 743 C C . VAL A 1 100 ? -15.25 -14.961 -1.869 1 98.25 100 VAL A C 1
ATOM 745 O O . VAL A 1 100 ? -15.062 -13.812 -2.271 1 98.25 100 VAL A O 1
ATOM 748 N N . ARG A 1 101 ? -15.469 -15.992 -2.65 1 96.69 101 ARG A N 1
ATOM 749 C CA . ARG A 1 101 ? -15.805 -15.742 -4.047 1 96.69 101 ARG A CA 1
ATOM 750 C C . ARG A 1 101 ? -17.25 -15.25 -4.18 1 96.69 101 ARG A C 1
ATOM 752 O O . ARG A 1 101 ? -18.188 -15.961 -3.83 1 96.69 101 ARG A O 1
ATOM 759 N N . ILE A 1 102 ? -17.469 -14.047 -4.797 1 97.31 102 ILE A N 1
ATOM 760 C CA . ILE A 1 102 ? -18.766 -13.375 -4.809 1 97.31 102 ILE A CA 1
ATOM 761 C C . ILE A 1 102 ? -19.781 -14.219 -5.566 1 97.31 102 ILE A C 1
ATOM 763 O O . ILE A 1 102 ? -20.906 -14.438 -5.086 1 97.31 102 ILE A O 1
ATOM 767 N N . ARG A 1 103 ? -19.328 -14.789 -6.68 1 96.75 103 ARG A N 1
ATOM 768 C CA . ARG A 1 103 ? -20.266 -15.469 -7.562 1 96.75 103 ARG A CA 1
ATOM 769 C C . ARG A 1 103 ? -20.766 -16.766 -6.941 1 96.75 103 ARG A C 1
ATOM 771 O O . ARG A 1 103 ? -21.969 -17.078 -6.996 1 96.75 103 ARG A O 1
ATOM 778 N N . THR A 1 104 ? -19.953 -17.531 -6.215 1 97.06 104 THR A N 1
ATOM 779 C CA . THR A 1 104 ? -20.281 -18.906 -5.848 1 97.06 104 THR A CA 1
ATOM 780 C C . THR A 1 104 ? -20.438 -19.031 -4.332 1 97.06 104 THR A C 1
ATOM 782 O O . THR A 1 104 ? -21.016 -20.016 -3.846 1 97.06 104 THR A O 1
ATOM 785 N N . GLY A 1 105 ? -19.844 -18.156 -3.562 1 96.31 105 GLY A N 1
ATOM 786 C CA . GLY A 1 105 ? -19.891 -18.25 -2.111 1 96.31 105 GLY A CA 1
ATOM 787 C C . GLY A 1 105 ? -18.797 -19.125 -1.535 1 96.31 105 GLY A C 1
ATOM 788 O O . GLY A 1 105 ? -18.672 -19.25 -0.316 1 96.31 105 GLY A O 1
ATOM 789 N N . GLU A 1 106 ? -17.969 -19.766 -2.414 1 97.06 106 GLU A N 1
ATOM 790 C CA . GLU A 1 106 ? -16.812 -20.531 -1.932 1 97.06 106 GLU A CA 1
ATOM 791 C C . GLU A 1 106 ? -15.906 -19.672 -1.061 1 97.06 106 GLU A C 1
ATOM 793 O O . GLU A 1 106 ? -15.797 -18.453 -1.278 1 97.06 106 GLU A O 1
ATOM 798 N N . THR A 1 107 ? -15.211 -20.391 -0.042 1 96.44 107 THR A N 1
ATOM 799 C CA . THR A 1 107 ? -14.438 -19.609 0.911 1 96.44 107 THR A CA 1
ATOM 800 C C . THR A 1 107 ? -12.984 -20.094 0.944 1 96.44 107 THR A C 1
ATOM 802 O O . THR A 1 107 ? -12.688 -21.219 0.555 1 96.44 107 THR A O 1
ATOM 805 N N . ASP A 1 108 ? -12.172 -19.078 1.313 1 95.5 108 ASP A N 1
ATOM 806 C CA . ASP A 1 108 ? -10.773 -19.312 1.634 1 95.5 108 ASP A CA 1
ATOM 807 C C . ASP A 1 108 ? -10.047 -19.969 0.455 1 95.5 108 ASP A C 1
ATOM 809 O O . ASP A 1 108 ? -10.117 -19.469 -0.672 1 95.5 108 ASP A O 1
ATOM 813 N N . ASN A 1 109 ? -9.344 -20.984 0.578 1 92.31 109 ASN A N 1
ATOM 814 C CA . ASN A 1 109 ? -8.484 -21.469 -0.492 1 92.31 109 ASN A CA 1
ATOM 815 C C . ASN A 1 109 ? -9.281 -21.781 -1.756 1 92.31 109 ASN A C 1
ATOM 817 O O . ASN A 1 109 ? -8.789 -21.578 -2.869 1 92.31 109 ASN A O 1
ATOM 821 N N . THR A 1 110 ? -10.438 -22.219 -1.611 1 93.69 110 THR A N 1
ATOM 822 C CA . THR A 1 110 ? -11.258 -22.578 -2.764 1 93.69 110 THR A CA 1
ATOM 823 C C . THR A 1 110 ? -11.758 -21.328 -3.477 1 93.69 110 THR A C 1
ATOM 825 O O . THR A 1 110 ? -12.164 -21.391 -4.641 1 93.69 110 THR A O 1
ATOM 828 N N . ALA A 1 111 ? -11.703 -20.188 -2.748 1 94 111 ALA A N 1
ATOM 829 C CA . ALA A 1 111 ? -12.172 -18.938 -3.314 1 94 111 ALA A CA 1
ATOM 830 C C . ALA A 1 111 ? -11.086 -18.281 -4.16 1 94 111 ALA A C 1
ATOM 832 O O . ALA A 1 111 ? -11.359 -17.344 -4.922 1 94 111 ALA A O 1
ATOM 833 N N . LEU A 1 112 ? -9.805 -18.656 -3.934 1 90.94 112 LEU A N 1
ATOM 834 C CA . LEU A 1 112 ? -8.672 -17.984 -4.578 1 90.94 112 LEU A CA 1
ATOM 835 C C . LEU A 1 112 ? -8.523 -18.453 -6.023 1 90.94 112 LEU A C 1
ATOM 837 O O . LEU A 1 112 ? -8.836 -19.609 -6.344 1 90.94 112 LEU A O 1
ATOM 841 N N . MET B 1 1 ? 6.426 -5.422 12.445 1 97.19 1 MET B N 1
ATOM 842 C CA . MET B 1 1 ? 6.234 -4.266 11.578 1 97.19 1 MET B CA 1
ATOM 843 C C . MET B 1 1 ? 4.754 -3.906 11.469 1 97.19 1 MET B C 1
ATOM 845 O O . MET B 1 1 ? 3.889 -4.734 11.75 1 97.19 1 MET B O 1
ATOM 849 N N . LYS B 1 2 ? 4.445 -2.682 11.297 1 98.56 2 LYS B N 1
ATOM 850 C CA . LYS B 1 2 ? 3.068 -2.213 11.18 1 98.56 2 LYS B CA 1
ATOM 851 C C . LYS B 1 2 ? 2.84 -1.502 9.852 1 98.56 2 LYS B C 1
ATOM 853 O O . LYS B 1 2 ? 3.734 -0.826 9.344 1 98.56 2 LYS B O 1
ATOM 858 N N . LEU B 1 3 ? 1.709 -1.726 9.305 1 98.69 3 LEU B N 1
ATOM 859 C CA . LEU B 1 3 ? 1.17 -0.901 8.227 1 98.69 3 LEU B CA 1
ATOM 860 C C . LEU B 1 3 ? 0.187 0.13 8.773 1 98.69 3 LEU B C 1
ATOM 862 O O . LEU B 1 3 ? -0.875 -0.23 9.289 1 98.69 3 LEU B O 1
ATOM 866 N N . VAL B 1 4 ? 0.562 1.41 8.734 1 98.81 4 VAL B N 1
ATOM 867 C CA . VAL B 1 4 ? -0.34 2.502 9.078 1 98.81 4 VAL B CA 1
ATOM 868 C C . VAL B 1 4 ? -1.04 3.016 7.824 1 98.81 4 VAL B C 1
ATOM 870 O O . VAL B 1 4 ? -0.384 3.422 6.863 1 98.81 4 VAL B O 1
ATOM 873 N N . ILE B 1 5 ? -2.354 2.959 7.82 1 98.88 5 ILE B N 1
ATOM 874 C CA . ILE B 1 5 ? -3.193 3.451 6.734 1 98.88 5 ILE B CA 1
ATOM 875 C C . ILE B 1 5 ? -3.949 4.695 7.191 1 98.88 5 ILE B C 1
ATOM 877 O O . ILE B 1 5 ? -4.699 4.652 8.172 1 98.88 5 ILE B O 1
ATOM 881 N N . ALA B 1 6 ? -3.766 5.781 6.5 1 98.75 6 ALA B N 1
ATOM 882 C CA . ALA B 1 6 ? -4.492 7.012 6.812 1 98.75 6 ALA B CA 1
ATOM 883 C C . ALA B 1 6 ? -5.305 7.488 5.609 1 98.75 6 ALA B C 1
ATOM 885 O O . ALA B 1 6 ? -4.793 7.539 4.488 1 98.75 6 ALA B O 1
ATOM 886 N N . ILE B 1 7 ? -6.559 7.777 5.77 1 98.12 7 ILE B N 1
ATOM 887 C CA . ILE B 1 7 ? -7.414 8.453 4.801 1 98.12 7 ILE B CA 1
ATOM 888 C C . ILE B 1 7 ? -7.629 9.906 5.223 1 98.12 7 ILE B C 1
ATOM 890 O O . ILE B 1 7 ? -8.156 10.172 6.309 1 98.12 7 ILE B O 1
ATOM 894 N N . ILE B 1 8 ? -7.223 10.836 4.371 1 97.81 8 ILE B N 1
ATOM 895 C CA . ILE B 1 8 ? -7.238 12.234 4.789 1 97.81 8 ILE B CA 1
ATOM 896 C C . ILE B 1 8 ? -7.801 13.102 3.666 1 97.81 8 ILE B C 1
ATOM 898 O O . ILE B 1 8 ? -8.047 12.617 2.559 1 97.81 8 ILE B O 1
ATOM 902 N N . LYS B 1 9 ? -7.996 14.375 4.004 1 94.31 9 LYS B N 1
ATOM 903 C CA . LYS B 1 9 ? -8.344 15.359 2.98 1 94.31 9 LYS B CA 1
ATOM 904 C C . LYS B 1 9 ? -7.168 15.617 2.047 1 94.31 9 LYS B C 1
ATOM 906 O O . LYS B 1 9 ? -6.023 15.719 2.496 1 94.31 9 LYS B O 1
ATOM 911 N N . PRO B 1 10 ? -7.465 15.789 0.809 1 95.5 10 PRO B N 1
ATOM 912 C CA . PRO B 1 10 ? -6.387 15.914 -0.174 1 95.5 10 PRO B CA 1
ATOM 913 C C . PRO B 1 10 ? -5.469 17.094 0.114 1 95.5 10 PRO B C 1
ATOM 915 O O . PRO B 1 10 ? -4.246 16.984 -0.028 1 95.5 10 PRO B O 1
ATOM 918 N N . PHE B 1 11 ? -5.941 18.203 0.563 1 93.94 11 PHE B N 1
ATOM 919 C CA . PHE B 1 11 ? -5.133 19.406 0.679 1 93.94 11 PHE B CA 1
ATOM 920 C C . PHE B 1 11 ? -4.207 19.328 1.885 1 93.94 11 PHE B C 1
ATOM 922 O O . PHE B 1 11 ? -3.334 20.172 2.064 1 93.94 11 PHE B O 1
ATOM 929 N N . LYS B 1 12 ? -4.348 18.281 2.738 1 95.75 12 LYS B N 1
ATOM 930 C CA . LYS B 1 12 ? -3.49 18.109 3.908 1 95.75 12 LYS B CA 1
ATOM 931 C C . LYS B 1 12 ? -2.295 17.219 3.584 1 95.75 12 LYS B C 1
ATOM 933 O O . LYS B 1 12 ? -1.398 17.047 4.414 1 95.75 12 LYS B O 1
ATOM 938 N N . LEU B 1 13 ? -2.182 16.688 2.484 1 95.44 13 LEU B N 1
ATOM 939 C CA . LEU B 1 13 ? -1.159 15.711 2.121 1 95.44 13 LEU B CA 1
ATOM 940 C C . LEU B 1 13 ? 0.238 16.266 2.363 1 95.44 13 LEU B C 1
ATOM 942 O O . LEU B 1 13 ? 1.073 15.617 2.992 1 95.44 13 LEU B O 1
ATOM 946 N N . ASP B 1 14 ? 0.494 17.438 1.864 1 92.62 14 ASP B N 1
ATOM 947 C CA . ASP B 1 14 ? 1.833 18.016 1.975 1 92.62 14 ASP B CA 1
ATOM 948 C C . ASP B 1 14 ? 2.229 18.203 3.438 1 92.62 14 ASP B C 1
ATOM 950 O O . ASP B 1 14 ? 3.363 17.922 3.822 1 92.62 14 ASP B O 1
ATOM 954 N N . GLU B 1 15 ? 1.316 18.688 4.18 1 95.25 15 GLU B N 1
ATOM 955 C CA . GLU B 1 15 ? 1.573 18.891 5.602 1 95.25 15 GLU B CA 1
ATOM 956 C C . GLU B 1 15 ? 1.872 17.578 6.309 1 95.25 15 GLU B C 1
ATOM 958 O O . GLU B 1 15 ? 2.805 17.484 7.109 1 95.25 15 GLU B O 1
ATOM 963 N N . VAL B 1 16 ? 1.14 16.578 6.043 1 97.31 16 VAL B N 1
ATOM 964 C CA . VAL B 1 16 ? 1.332 15.258 6.645 1 97.31 16 VAL B CA 1
ATOM 965 C C . VAL B 1 16 ? 2.682 14.68 6.215 1 97.31 16 VAL B C 1
ATOM 967 O O . VAL B 1 16 ? 3.439 14.18 7.043 1 97.31 16 VAL B O 1
ATOM 970 N N . ARG B 1 17 ? 2.941 14.766 4.957 1 94.75 17 ARG B N 1
ATOM 971 C CA . ARG B 1 17 ? 4.207 14.273 4.43 1 94.75 17 ARG B CA 1
ATOM 972 C C . ARG B 1 17 ? 5.391 14.93 5.141 1 94.75 17 ARG B C 1
ATOM 974 O O . ARG B 1 17 ? 6.32 14.242 5.562 1 94.75 17 ARG B O 1
ATOM 981 N N . GLU B 1 18 ? 5.379 16.234 5.219 1 93.5 18 GLU B N 1
ATOM 982 C CA . GLU B 1 18 ? 6.461 16.969 5.871 1 93.5 18 GLU B CA 1
ATOM 983 C C . GLU B 1 18 ? 6.613 16.547 7.332 1 93.5 18 GLU B C 1
ATOM 985 O O . GLU B 1 18 ? 7.727 16.312 7.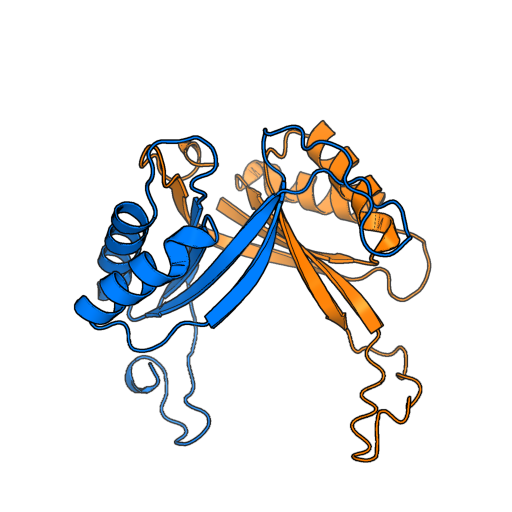801 1 93.5 18 GLU B O 1
ATOM 990 N N . ALA B 1 19 ? 5.527 16.453 8.039 1 96.81 19 ALA B N 1
ATOM 991 C CA . ALA B 1 19 ? 5.547 16.062 9.445 1 96.81 19 ALA B CA 1
ATOM 992 C C . ALA B 1 19 ? 6.125 14.656 9.617 1 96.81 19 ALA B C 1
ATOM 994 O O . ALA B 1 19 ? 6.891 14.406 10.555 1 96.81 19 ALA B O 1
ATOM 995 N N . LEU B 1 20 ? 5.766 13.766 8.758 1 96.88 20 LEU B N 1
ATOM 996 C CA . LEU B 1 20 ? 6.242 12.391 8.836 1 96.88 20 LEU B CA 1
ATOM 997 C C . LEU B 1 20 ? 7.738 12.32 8.539 1 96.88 20 LEU B C 1
ATOM 999 O O . LEU B 1 20 ? 8.461 11.539 9.172 1 96.88 20 LEU B O 1
ATOM 1003 N N . THR B 1 21 ? 8.141 13.117 7.555 1 93.12 21 THR B N 1
ATOM 1004 C CA . THR B 1 21 ? 9.562 13.18 7.23 1 93.12 21 THR B CA 1
ATOM 1005 C C . THR B 1 21 ? 10.375 13.617 8.445 1 93.12 21 THR B C 1
ATOM 1007 O O . THR B 1 21 ? 11.453 13.086 8.695 1 93.12 21 THR B O 1
ATOM 1010 N N . GLU B 1 22 ? 9.891 14.461 9.18 1 94.62 22 GLU B N 1
ATOM 1011 C CA . GLU B 1 22 ? 10.578 15.016 10.336 1 94.62 22 GLU B CA 1
ATOM 1012 C C . GLU B 1 22 ? 10.805 13.953 11.406 1 94.62 22 GLU B C 1
ATOM 1014 O O . GLU B 1 22 ? 11.766 14.031 12.172 1 94.62 22 GLU B O 1
ATOM 1019 N N . ILE B 1 23 ? 9.984 12.969 11.445 1 95.44 23 ILE B N 1
ATOM 1020 C CA . ILE B 1 23 ? 10.141 11.977 12.5 1 95.44 23 ILE B CA 1
ATOM 1021 C C . ILE B 1 23 ? 10.844 10.742 11.945 1 95.44 23 ILE B C 1
ATOM 1023 O O . ILE B 1 23 ? 10.875 9.688 12.594 1 95.44 23 ILE B O 1
ATOM 1027 N N . GLY B 1 24 ? 11.234 10.766 10.672 1 92 24 GLY B N 1
ATOM 1028 C CA . GLY B 1 24 ? 12.125 9.734 10.164 1 92 24 GLY B CA 1
ATOM 1029 C C . GLY B 1 24 ? 11.43 8.742 9.25 1 92 24 GLY B C 1
ATOM 1030 O O . GLY B 1 24 ? 11.977 7.68 8.945 1 92 24 GLY B O 1
ATOM 1031 N N . VAL B 1 25 ? 10.203 8.977 8.891 1 92.56 25 VAL B N 1
ATOM 1032 C CA . VAL B 1 25 ? 9.539 8.117 7.922 1 92.56 25 VAL B CA 1
ATOM 1033 C C . VAL B 1 25 ? 10.125 8.352 6.531 1 92.56 25 VAL B C 1
ATOM 1035 O O . VAL B 1 25 ? 10.109 9.477 6.027 1 92.56 25 VAL B O 1
ATOM 1038 N N . ALA B 1 26 ? 10.664 7.301 5.969 1 83.38 26 ALA B N 1
ATOM 1039 C CA . ALA B 1 26 ? 11.461 7.422 4.754 1 83.38 26 ALA B CA 1
ATOM 1040 C C . ALA B 1 26 ? 10.609 7.207 3.508 1 83.38 26 ALA B C 1
ATOM 1042 O O . ALA B 1 26 ? 11.016 7.566 2.4 1 83.38 26 ALA B O 1
ATOM 1043 N N . GLY B 1 27 ? 9.516 6.625 3.646 1 89.88 27 GLY B N 1
ATOM 1044 C CA . GLY B 1 27 ? 8.727 6.32 2.463 1 89.88 27 GLY B CA 1
ATOM 1045 C C . GLY B 1 27 ? 7.254 6.129 2.764 1 89.88 27 GLY B C 1
ATOM 1046 O O . GLY B 1 27 ? 6.887 5.758 3.879 1 89.88 27 GLY B O 1
ATOM 1047 N N . MET B 1 28 ? 6.477 6.469 1.812 1 95.62 28 MET B N 1
ATOM 1048 C CA . MET B 1 28 ? 5.035 6.238 1.891 1 95.62 28 MET B CA 1
ATOM 1049 C C . MET B 1 28 ? 4.441 6.043 0.5 1 95.62 28 MET B C 1
ATOM 1051 O O . MET B 1 28 ? 5.035 6.457 -0.498 1 95.62 28 MET B O 1
ATOM 1055 N N . THR B 1 29 ? 3.375 5.363 0.452 1 96.62 29 THR B N 1
ATOM 1056 C CA . THR B 1 29 ? 2.6 5.164 -0.767 1 96.62 29 THR B CA 1
ATOM 1057 C C . THR B 1 29 ? 1.278 5.926 -0.697 1 96.62 29 THR B C 1
ATOM 1059 O O . THR B 1 29 ? 0.572 5.863 0.311 1 96.62 29 THR B O 1
ATOM 1062 N N . VAL B 1 30 ? 1.027 6.707 -1.732 1 97.19 30 VAL B N 1
ATOM 1063 C CA . VAL B 1 30 ? -0.152 7.566 -1.753 1 97.19 30 VAL B CA 1
ATOM 1064 C C . VAL B 1 30 ? -1.09 7.129 -2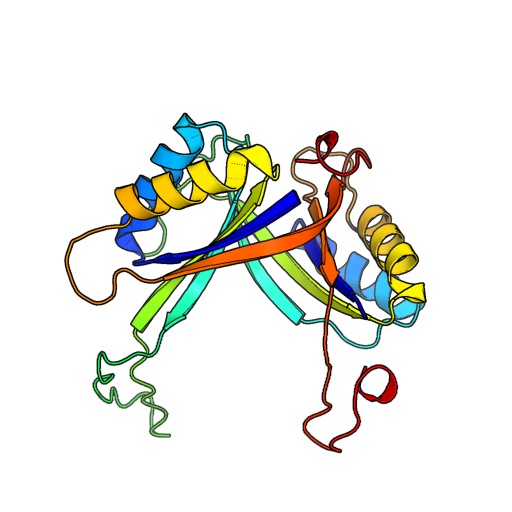.875 1 97.19 30 VAL B C 1
ATOM 1066 O O . VAL B 1 30 ? -0.651 6.895 -4.004 1 97.19 30 VAL B O 1
ATOM 1069 N N . THR B 1 31 ? -2.422 7.02 -2.592 1 97.38 31 THR B N 1
ATOM 1070 C CA . THR B 1 31 ? -3.471 6.66 -3.541 1 97.38 31 THR B CA 1
ATOM 1071 C C . THR B 1 31 ? -4.613 7.672 -3.494 1 97.38 31 THR B C 1
ATOM 1073 O O . THR B 1 31 ? -5.074 8.047 -2.414 1 97.38 31 THR B O 1
ATOM 1076 N N . GLU B 1 32 ? -4.988 8.109 -4.672 1 94.5 32 GLU B N 1
ATOM 1077 C CA . GLU B 1 32 ? -6.227 8.883 -4.719 1 94.5 32 GLU B CA 1
ATOM 1078 C C . GLU B 1 32 ? -7.449 7.977 -4.57 1 94.5 32 GLU B C 1
ATOM 1080 O O . GLU B 1 32 ? -7.594 6.996 -5.301 1 94.5 32 GLU B O 1
ATOM 1085 N N . VAL B 1 33 ? -8.328 8.359 -3.654 1 96 33 VAL B N 1
ATOM 1086 C CA . VAL B 1 33 ? -9.5 7.535 -3.373 1 96 33 VAL B CA 1
ATOM 1087 C C . VAL B 1 33 ? -10.734 8.422 -3.211 1 96 33 VAL B C 1
ATOM 1089 O O . VAL B 1 33 ? -10.641 9.648 -3.324 1 96 33 VAL B O 1
ATOM 1092 N N . LYS B 1 34 ? -11.82 7.777 -3.111 1 91.62 34 LYS B N 1
ATOM 1093 C CA . LYS B 1 34 ? -13.078 8.461 -2.822 1 91.62 34 LYS B CA 1
ATOM 1094 C C . LYS B 1 34 ? -13.75 7.883 -1.577 1 91.62 34 LYS B C 1
ATOM 1096 O O . LYS B 1 34 ? -13.695 6.672 -1.344 1 91.62 34 LYS B O 1
ATOM 1101 N N . GLY B 1 35 ? -14.125 8.797 -0.779 1 87.94 35 GLY B N 1
ATOM 1102 C CA . GLY B 1 35 ? -14.844 8.398 0.42 1 87.94 35 GLY B CA 1
ATOM 1103 C C . GLY B 1 35 ? -16.312 8.758 0.382 1 87.94 35 GLY B C 1
ATOM 1104 O O . GLY B 1 35 ? -16.734 9.586 -0.428 1 87.94 35 GLY B O 1
ATOM 1105 N N . PHE B 1 36 ? -17.062 7.84 1.097 1 82.88 36 PHE B N 1
ATOM 1106 C CA . PHE B 1 36 ? -18.469 8.094 1.339 1 82.88 36 PHE B CA 1
ATOM 1107 C C . PHE B 1 36 ? -18.797 7.969 2.822 1 82.88 36 PHE B C 1
ATOM 1109 O O . PHE B 1 36 ? -18.375 7.023 3.482 1 82.88 36 PHE B O 1
ATOM 1116 N N . GLY B 1 37 ? -19.234 9 3.408 1 67.69 37 GLY B N 1
ATOM 1117 C CA . GLY B 1 37 ? -19.578 8.961 4.82 1 67.69 37 GLY B CA 1
ATOM 1118 C C . GLY B 1 37 ? -20.844 9.719 5.148 1 67.69 37 GLY B C 1
ATOM 1119 O O . GLY B 1 37 ? -21.75 9.828 4.316 1 67.69 37 GLY B O 1
ATOM 1120 N N . ARG B 1 38 ? -20.984 9.922 6.348 1 60.88 38 ARG B N 1
ATOM 1121 C CA . ARG B 1 38 ? -22.141 10.617 6.898 1 60.88 38 ARG B CA 1
ATOM 1122 C C . ARG B 1 38 ? -22.375 11.945 6.18 1 60.88 38 ARG B C 1
ATOM 1124 O O . ARG B 1 38 ? -23.453 12.539 6.293 1 60.88 38 ARG B O 1
ATOM 1131 N N . GLN B 1 39 ? -21.328 12.328 5.324 1 54 39 GLN B N 1
ATOM 1132 C CA . GLN B 1 39 ? -21.5 13.633 4.703 1 54 39 GLN B CA 1
ATOM 1133 C C . GLN B 1 39 ? -22.5 13.562 3.555 1 54 39 GLN B C 1
ATOM 1135 O O . GLN B 1 39 ? -22.953 14.602 3.059 1 54 39 GLN B O 1
ATOM 1140 N N . LYS B 1 40 ? -23.5 12.922 3.629 1 52.28 40 LYS B N 1
ATOM 1141 C CA . LYS B 1 40 ? -24.594 12.703 2.684 1 52.28 40 LYS B CA 1
ATOM 1142 C C . LYS B 1 40 ? -24.219 13.195 1.289 1 52.28 40 LYS B C 1
ATOM 1144 O O . LYS B 1 40 ? -23.859 14.359 1.112 1 52.28 40 LYS B O 1
ATOM 1149 N N . GLY B 1 41 ? -23.453 12.586 0.554 1 47.62 41 GLY B N 1
ATOM 1150 C CA . GLY B 1 41 ? -23.094 12.898 -0.82 1 47.62 41 GLY B CA 1
ATOM 1151 C C . GLY B 1 41 ? -24.219 13.539 -1.602 1 47.62 41 GLY B C 1
ATOM 1152 O O . GLY B 1 41 ? -25.391 13.258 -1.35 1 47.62 41 GLY B O 1
ATOM 1153 N N . GLN B 1 42 ? -24.031 14.828 -1.818 1 48 42 GLN B N 1
ATOM 1154 C CA . GLN B 1 42 ? -25 15.43 -2.74 1 48 42 GLN B CA 1
ATOM 1155 C C . GLN B 1 42 ? -24.969 14.719 -4.09 1 48 42 GLN B C 1
ATOM 1157 O O . GLN B 1 42 ? -23.938 14.188 -4.504 1 48 42 GLN B O 1
ATOM 1162 N N . THR B 1 43 ? -26.047 14.266 -4.492 1 46.34 43 THR B N 1
ATOM 1163 C CA . THR B 1 43 ? -26.375 13.531 -5.711 1 46.34 43 THR B CA 1
ATOM 1164 C C . THR B 1 43 ? -25.812 14.25 -6.938 1 46.34 43 THR B C 1
ATOM 1166 O O . THR B 1 43 ? -26.109 15.422 -7.16 1 46.34 43 THR B O 1
ATOM 1169 N N . GLU B 1 44 ? -24.531 14.117 -7.359 1 42.75 44 GLU B N 1
ATOM 1170 C CA . GLU B 1 44 ? -24.25 14.773 -8.633 1 42.75 44 GLU B CA 1
ATOM 1171 C C . GLU B 1 44 ? -24.516 13.828 -9.805 1 42.75 44 GLU B C 1
ATOM 1173 O O . GLU B 1 44 ? -24.25 12.625 -9.719 1 42.75 44 GLU B O 1
ATOM 1178 N N . ILE B 1 45 ? -25.5 14.188 -10.633 1 44.59 45 ILE B N 1
ATOM 1179 C CA . ILE B 1 45 ? -25.938 13.555 -11.867 1 44.59 45 ILE B CA 1
ATOM 1180 C C . ILE B 1 45 ? -24.766 13.445 -12.844 1 44.59 45 ILE B C 1
ATOM 1182 O O . ILE B 1 45 ? -24.125 14.453 -13.172 1 44.59 45 ILE B O 1
ATOM 1186 N N . TYR B 1 46 ? -24.047 12.281 -12.891 1 43.12 46 TYR B N 1
ATOM 1187 C CA . TYR B 1 46 ? -23.016 12.219 -13.914 1 43.12 46 TYR B CA 1
ATOM 1188 C C . TYR B 1 46 ? -23.438 11.336 -15.078 1 43.12 46 TYR B C 1
ATOM 1190 O O . TYR B 1 46 ? -23.578 10.117 -14.922 1 43.12 46 TYR B O 1
ATOM 1198 N N . ARG B 1 47 ? -23.438 11.922 -16.312 1 46.09 47 ARG B N 1
ATOM 1199 C CA . ARG B 1 47 ? -23.625 11.539 -17.719 1 46.09 47 ARG B CA 1
ATOM 1200 C C . ARG B 1 47 ? -24.781 10.555 -17.859 1 46.09 47 ARG B C 1
ATOM 1202 O O . ARG B 1 47 ? -24.594 9.461 -18.406 1 46.09 47 ARG B O 1
ATOM 1209 N N . GLY B 1 48 ? -25.984 10.641 -17.359 1 45.97 48 GLY B N 1
ATOM 1210 C CA . GLY B 1 48 ? -27.219 9.922 -17.609 1 45.97 48 GLY B CA 1
ATOM 1211 C C . GLY B 1 48 ? -27.5 8.82 -16.609 1 45.97 48 GLY B C 1
ATOM 1212 O O . GLY B 1 48 ? -28.656 8.555 -16.281 1 45.97 48 GLY B O 1
ATOM 1213 N N . ALA B 1 49 ? -26.672 7.512 -16.75 1 46.47 49 ALA B N 1
ATOM 1214 C CA . ALA B 1 49 ? -26.938 6.598 -15.641 1 46.47 49 ALA B CA 1
ATOM 1215 C C . ALA B 1 49 ? -26.609 7.246 -14.297 1 46.47 49 ALA B C 1
ATOM 1217 O O . ALA B 1 49 ? -25.672 8.055 -14.203 1 46.47 49 ALA B O 1
ATOM 1218 N N . GLU B 1 50 ? -27.531 7.535 -13.461 1 42.5 50 GLU B N 1
ATOM 1219 C CA . GLU B 1 50 ? -27.516 8.234 -12.18 1 42.5 50 GLU B CA 1
ATOM 1220 C C . GLU B 1 50 ? -26.469 7.641 -11.25 1 42.5 50 GLU B C 1
ATOM 1222 O O . GLU B 1 50 ? -26.703 6.621 -10.594 1 42.5 50 GLU B O 1
ATOM 1227 N N . TYR B 1 51 ? -25.312 7.113 -11.641 1 48.62 51 TYR B N 1
ATOM 1228 C CA . TYR B 1 51 ? -24.516 6.727 -10.484 1 48.62 51 TYR B CA 1
ATOM 1229 C C . TYR B 1 51 ? -24 7.957 -9.742 1 48.62 51 TYR B C 1
ATOM 1231 O O . TYR B 1 51 ? -23.094 8.641 -10.219 1 48.62 51 TYR B O 1
ATOM 1239 N N . SER B 1 52 ? -24.656 8.898 -9.438 1 49.19 52 SER B N 1
ATOM 1240 C CA . SER B 1 52 ? -24.281 10.062 -8.648 1 49.19 52 SER B CA 1
ATOM 1241 C C . SER B 1 52 ? -23.594 9.656 -7.352 1 49.19 52 SER B C 1
ATOM 1243 O O . SER B 1 52 ? -24.25 9.445 -6.332 1 49.19 52 SER B O 1
ATOM 1245 N N . THR B 1 53 ? -22.891 8.539 -7.316 1 57 53 THR B N 1
ATOM 1246 C CA . THR B 1 53 ? -22.438 8.328 -5.949 1 57 53 THR B CA 1
ATOM 1247 C C . THR B 1 53 ? -21.578 9.5 -5.477 1 57 53 THR B C 1
ATOM 1249 O O . THR B 1 53 ? -20.75 10.023 -6.23 1 57 53 THR B O 1
ATOM 1252 N N . ASN B 1 54 ? -22.172 10.562 -4.777 1 70.81 54 ASN B N 1
ATOM 1253 C CA . ASN B 1 54 ? -21.641 11.688 -4.008 1 70.81 54 ASN B CA 1
ATOM 1254 C C . ASN B 1 54 ? -20.422 11.281 -3.189 1 70.81 54 ASN B C 1
ATOM 1256 O O . ASN B 1 54 ? -20.484 11.203 -1.961 1 70.81 54 ASN B O 1
ATOM 1260 N N . MET B 1 55 ? -19.562 10.812 -3.957 1 84.38 55 MET B N 1
ATOM 1261 C CA . MET B 1 55 ? -18.344 10.453 -3.229 1 84.38 55 MET B CA 1
ATOM 1262 C C . MET B 1 55 ? -17.438 11.664 -3.045 1 84.38 55 MET B C 1
ATOM 1264 O O . MET B 1 55 ? -17.391 12.539 -3.906 1 84.38 55 MET B O 1
ATOM 1268 N N . VAL B 1 56 ? -16.828 11.781 -1.915 1 87.06 56 VAL B N 1
ATOM 1269 C CA . VAL B 1 56 ? -15.906 12.859 -1.582 1 87.06 56 VAL B CA 1
ATOM 1270 C C . VAL B 1 56 ? -14.477 12.406 -1.864 1 87.06 56 VAL B C 1
ATOM 1272 O O . VAL B 1 56 ? -14.07 11.32 -1.46 1 87.06 56 VAL B O 1
ATOM 1275 N N . PRO B 1 57 ? -13.734 13.227 -2.576 1 92.81 57 PRO B N 1
ATOM 1276 C CA . PRO B 1 57 ? -12.32 12.891 -2.799 1 92.81 57 PRO B CA 1
ATOM 1277 C C . PRO B 1 57 ? -11.516 12.836 -1.503 1 92.81 57 PRO B C 1
ATOM 1279 O O . PRO B 1 57 ? -11.688 13.688 -0.628 1 92.81 57 PRO B O 1
ATOM 1282 N N . LYS B 1 58 ? -10.703 11.758 -1.37 1 94.69 58 LYS B N 1
ATOM 1283 C CA . LYS B 1 58 ? -9.766 11.578 -0.26 1 94.69 58 LYS B CA 1
ATOM 1284 C C . LYS B 1 58 ? -8.414 11.086 -0.756 1 94.69 58 LYS B C 1
ATOM 1286 O O . LYS B 1 58 ? -8.266 10.727 -1.927 1 94.69 58 LYS B O 1
ATOM 1291 N N . ILE B 1 59 ? -7.426 11.148 0.155 1 96.69 59 ILE B N 1
ATOM 1292 C CA . ILE B 1 59 ? -6.113 10.555 -0.068 1 96.69 59 ILE B CA 1
ATOM 1293 C C . ILE B 1 59 ? -5.887 9.422 0.927 1 96.69 59 ILE B C 1
ATOM 1295 O O . ILE B 1 59 ? -6.164 9.562 2.119 1 96.69 59 ILE B O 1
ATOM 1299 N N . LYS B 1 60 ? -5.469 8.328 0.407 1 98.44 60 LYS B N 1
ATOM 1300 C CA . LYS B 1 60 ? -5.016 7.207 1.229 1 98.44 60 LYS B CA 1
ATOM 1301 C C . LYS B 1 60 ? -3.494 7.145 1.285 1 98.44 60 LYS B C 1
ATOM 1303 O O . LYS B 1 60 ? -2.83 7.098 0.247 1 98.44 60 LYS B O 1
ATOM 1308 N N . ILE B 1 61 ? -2.99 7.184 2.498 1 98.12 61 ILE B N 1
ATOM 1309 C CA . ILE B 1 61 ? -1.557 7.055 2.734 1 98.12 61 ILE B CA 1
ATOM 1310 C C . ILE B 1 61 ? -1.263 5.715 3.402 1 98.12 61 ILE B C 1
ATOM 1312 O O . ILE B 1 61 ? -1.933 5.336 4.367 1 98.12 61 ILE B O 1
ATOM 1316 N N . GLU B 1 62 ? -0.325 4.996 2.871 1 98.69 62 GLU B N 1
ATOM 1317 C CA . GLU B 1 62 ? 0.142 3.746 3.467 1 98.69 62 GLU B CA 1
ATOM 1318 C C . GLU B 1 62 ? 1.616 3.836 3.852 1 98.69 62 GLU B C 1
ATOM 1320 O O . GLU B 1 62 ? 2.467 4.129 3.01 1 98.69 62 GLU B O 1
ATOM 1325 N N . ILE B 1 63 ? 1.885 3.551 5.102 1 98.06 63 ILE B N 1
ATOM 1326 C CA . ILE B 1 63 ? 3.236 3.596 5.648 1 98.06 63 ILE B CA 1
ATOM 1327 C C . ILE B 1 63 ? 3.549 2.283 6.363 1 98.06 63 ILE B C 1
ATOM 1329 O O . ILE B 1 63 ? 2.85 1.898 7.301 1 98.06 63 ILE B O 1
ATOM 1333 N N . VAL B 1 64 ? 4.543 1.569 5.914 1 98 64 VAL B N 1
ATOM 1334 C CA . VAL B 1 64 ? 5.055 0.44 6.688 1 98 64 VAL B CA 1
ATOM 1335 C C . VAL B 1 64 ? 6.242 0.889 7.535 1 98 64 VAL B C 1
ATOM 1337 O O . VAL B 1 64 ? 7.191 1.485 7.02 1 98 64 VAL B O 1
ATOM 1340 N N . CYS B 1 65 ? 6.195 0.593 8.852 1 97.62 65 CYS B N 1
ATOM 1341 C CA . CYS B 1 65 ? 7.234 1.049 9.766 1 97.62 65 CYS B CA 1
ATOM 1342 C C . CYS B 1 65 ? 7.488 0.017 10.859 1 97.62 65 CYS B C 1
ATOM 1344 O O . CYS B 1 65 ? 6.77 -0.982 10.953 1 97.62 65 CYS B O 1
ATOM 1346 N N . ALA B 1 66 ? 8.57 0.266 11.508 1 97.19 66 ALA B N 1
ATOM 1347 C CA . ALA B 1 66 ? 8.859 -0.561 12.672 1 97.19 66 ALA B CA 1
ATOM 1348 C C . ALA B 1 66 ? 7.746 -0.443 13.711 1 97.19 66 ALA B C 1
ATOM 1350 O O . ALA B 1 66 ? 7.148 0.624 13.875 1 97.19 66 ALA B O 1
ATOM 1351 N N . THR B 1 67 ? 7.535 -1.55 14.461 1 97.44 67 THR B N 1
ATOM 1352 C CA . THR B 1 67 ? 6.457 -1.605 15.445 1 97.44 67 THR B CA 1
ATOM 1353 C C . THR B 1 67 ? 6.598 -0.484 16.469 1 97.44 67 THR B C 1
ATOM 1355 O O . THR B 1 67 ? 5.605 0.135 16.859 1 97.44 67 THR B O 1
ATOM 1358 N N . ASP B 1 68 ? 7.781 -0.154 16.922 1 96.94 68 ASP B N 1
ATOM 1359 C CA . ASP B 1 68 ? 8 0.816 18 1 96.94 68 ASP B CA 1
ATOM 1360 C C . ASP B 1 68 ? 7.816 2.244 17.484 1 96.94 68 ASP B C 1
ATOM 1362 O O . ASP B 1 68 ? 7.727 3.184 18.281 1 96.94 68 ASP B O 1
ATOM 1366 N N . LEU B 1 69 ? 7.738 2.451 16.203 1 97.25 69 LEU B N 1
ATOM 1367 C CA . LEU B 1 69 ? 7.551 3.771 15.617 1 97.25 69 LEU B CA 1
ATOM 1368 C C . LEU B 1 69 ? 6.082 4.02 15.297 1 97.25 69 LEU B C 1
ATOM 1370 O O . LEU B 1 69 ? 5.684 5.156 15.023 1 97.25 69 LEU B O 1
ATOM 1374 N N . ALA B 1 70 ? 5.266 3.035 15.312 1 98.38 70 ALA B N 1
ATOM 1375 C CA . ALA B 1 70 ? 3.9 3.08 14.797 1 98.38 70 ALA B CA 1
ATOM 1376 C C . ALA B 1 70 ? 3.062 4.109 15.555 1 98.38 70 ALA B C 1
ATOM 1378 O O . ALA B 1 70 ? 2.326 4.887 14.945 1 98.38 70 ALA B O 1
ATOM 1379 N N . ALA B 1 71 ? 3.166 4.102 16.875 1 98.62 71 ALA B N 1
ATOM 1380 C CA . ALA B 1 71 ? 2.387 5.039 17.672 1 98.62 71 ALA B CA 1
ATOM 1381 C C . ALA B 1 71 ? 2.734 6.484 17.328 1 98.62 71 ALA B C 1
ATOM 1383 O O . ALA B 1 71 ? 1.849 7.336 17.219 1 98.62 71 ALA B O 1
ATOM 1384 N N . ARG B 1 72 ? 3.945 6.75 17.156 1 98.62 72 ARG B N 1
ATOM 1385 C CA . ARG B 1 72 ? 4.398 8.094 16.797 1 98.62 72 ARG B CA 1
ATOM 1386 C C . ARG B 1 72 ? 3.898 8.484 15.414 1 98.62 72 ARG B C 1
ATOM 1388 O O . ARG B 1 72 ? 3.535 9.641 15.188 1 98.62 72 ARG B O 1
ATOM 1395 N N . VAL B 1 73 ? 3.943 7.578 14.438 1 98.75 73 VAL B N 1
ATOM 1396 C CA . VAL B 1 73 ? 3.422 7.816 13.102 1 98.75 73 VAL B CA 1
ATOM 1397 C C . VAL B 1 73 ? 1.941 8.188 13.18 1 98.75 73 VAL B C 1
ATOM 1399 O O . VAL B 1 73 ? 1.51 9.172 12.578 1 98.75 73 VAL B O 1
ATOM 1402 N N . VAL B 1 74 ? 1.18 7.434 13.953 1 98.88 74 VAL B N 1
ATOM 1403 C CA . VAL B 1 74 ? -0.249 7.684 14.102 1 98.88 74 VAL B CA 1
ATOM 1404 C C . VAL B 1 74 ? -0.471 9.078 14.688 1 98.88 74 VAL B C 1
ATOM 1406 O O . VAL B 1 74 ? -1.27 9.859 14.164 1 98.88 74 VAL B O 1
ATOM 1409 N N . GLU B 1 75 ? 0.229 9.406 15.719 1 98.88 75 GLU B N 1
ATOM 1410 C CA . GLU B 1 75 ? 0.098 10.703 16.375 1 98.88 75 GLU B CA 1
ATOM 1411 C C . GLU B 1 75 ? 0.439 11.844 15.406 1 98.88 75 GLU B C 1
ATOM 1413 O O . GLU B 1 75 ? -0.246 12.867 15.383 1 98.88 75 GLU B O 1
ATOM 1418 N N . THR B 1 76 ? 1.486 11.695 14.68 1 98.81 76 THR B N 1
ATOM 1419 C CA . THR B 1 76 ? 1.951 12.703 13.742 1 98.81 76 THR B CA 1
ATOM 1420 C C . THR B 1 76 ? 0.911 12.945 12.648 1 98.81 76 THR B C 1
ATOM 1422 O O . THR B 1 76 ? 0.609 14.094 12.312 1 98.81 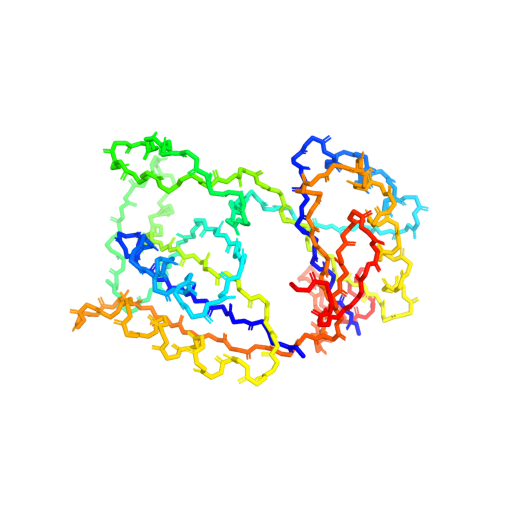76 THR B O 1
ATOM 1425 N N . VAL B 1 77 ? 0.352 11.883 12.078 1 98.81 77 VAL B N 1
ATOM 1426 C CA . VAL B 1 77 ? -0.677 12.023 11.055 1 98.81 77 VAL B CA 1
ATOM 1427 C C . VAL B 1 77 ? -1.909 12.703 11.648 1 98.81 77 VAL B C 1
ATOM 1429 O O . VAL B 1 77 ? -2.469 13.625 11.047 1 98.81 77 VAL B O 1
ATOM 1432 N N . GLN B 1 78 ? -2.299 12.203 12.844 1 98.81 78 GLN B N 1
ATOM 1433 C CA . GLN B 1 78 ? -3.469 12.789 13.5 1 98.81 78 GLN B CA 1
ATOM 1434 C C . GLN B 1 78 ? -3.309 14.297 13.68 1 98.81 78 GLN B C 1
ATOM 1436 O O . GLN B 1 78 ? -4.219 15.062 13.359 1 98.81 78 GLN B O 1
ATOM 1441 N N . ALA B 1 79 ? -2.221 14.711 14.109 1 98.69 79 ALA B N 1
ATOM 1442 C CA . ALA B 1 79 ? -1.98 16.125 14.391 1 98.69 79 ALA B CA 1
ATOM 1443 C C . ALA B 1 79 ? -1.918 16.938 13.094 1 98.69 79 ALA B C 1
ATOM 1445 O O . ALA B 1 79 ? -2.494 18.016 13.008 1 98.69 79 ALA B O 1
ATOM 1446 N N . SER B 1 80 ? -1.247 16.469 12.062 1 98.44 80 SER B N 1
ATOM 1447 C CA . SER B 1 80 ? -0.972 17.219 10.852 1 98.44 80 SER B CA 1
ATOM 1448 C C . SER B 1 80 ? -2.176 17.219 9.914 1 98.44 80 SER B C 1
ATOM 1450 O O . SER B 1 80 ? -2.354 18.141 9.117 1 98.44 80 SER B O 1
ATOM 1452 N N . ALA B 1 81 ? -3.025 16.234 10.023 1 98.19 81 ALA B N 1
ATOM 1453 C CA . ALA B 1 81 ? -4.176 16.125 9.133 1 98.19 81 ALA B CA 1
ATOM 1454 C C . ALA B 1 81 ? -5.41 16.781 9.75 1 98.19 81 ALA B C 1
ATOM 1456 O O . ALA B 1 81 ? -6.422 16.984 9.07 1 98.19 81 ALA B O 1
ATOM 1457 N N . ASN B 1 82 ? -5.383 17.078 11 1 98.12 82 ASN B N 1
ATOM 1458 C CA . ASN B 1 82 ? -6.527 17.578 11.75 1 98.12 82 ASN B CA 1
ATOM 1459 C C . ASN B 1 82 ? -6.871 19.016 11.352 1 98.12 82 ASN B C 1
ATOM 1461 O O . ASN B 1 82 ? -6.035 19.906 11.469 1 98.12 82 ASN B O 1
ATOM 1465 N N . THR B 1 83 ? -8.094 19.234 10.859 1 95.5 83 THR B N 1
ATOM 1466 C CA . THR B 1 83 ? -8.57 20.578 10.562 1 95.5 83 THR B CA 1
ATOM 1467 C C . THR B 1 83 ? -9.602 21.016 11.594 1 95.5 83 THR B C 1
ATOM 1469 O O . THR B 1 83 ? -9.938 22.203 11.68 1 95.5 83 THR B O 1
ATOM 1472 N N . GLY B 1 84 ? -10.117 20.078 12.344 1 94.5 84 GLY B N 1
ATOM 1473 C CA . GLY B 1 84 ? -11.195 20.375 13.273 1 94.5 84 GLY B CA 1
ATOM 1474 C C . GLY B 1 84 ? -12.57 20.234 12.656 1 94.5 84 GLY B C 1
ATOM 1475 O O . GLY B 1 84 ? -13.586 20.328 13.359 1 94.5 84 GLY B O 1
ATOM 1476 N N . ALA B 1 85 ? -12.688 20.031 11.422 1 90.94 85 ALA B N 1
ATOM 1477 C CA . ALA B 1 85 ? -13.953 19.906 10.703 1 90.94 85 ALA B CA 1
ATOM 1478 C C . ALA B 1 85 ? -14.289 18.453 10.422 1 90.94 85 ALA B C 1
ATOM 1480 O O . ALA B 1 85 ? -13.398 17.594 10.398 1 90.94 85 ALA B O 1
ATOM 1481 N N . ILE B 1 86 ? -15.477 18.203 10.266 1 89.38 86 ILE B N 1
ATOM 1482 C CA . ILE B 1 86 ? -15.938 16.875 9.875 1 89.38 86 ILE B CA 1
ATOM 1483 C C . ILE B 1 86 ? -15.266 16.453 8.57 1 89.38 86 ILE B C 1
ATOM 1485 O O . ILE B 1 86 ? -15.125 17.266 7.652 1 89.38 86 ILE B O 1
ATOM 1489 N N . GLY B 1 87 ? -14.875 15.172 8.438 1 90.38 87 GLY B N 1
ATOM 1490 C CA . GLY B 1 87 ? -14.32 14.672 7.195 1 90.38 87 GLY B CA 1
ATOM 1491 C C . GLY B 1 87 ? -12.805 14.594 7.203 1 90.38 87 GLY B C 1
ATOM 1492 O O . GLY B 1 87 ? -12.18 14.344 6.168 1 90.38 87 GLY B O 1
ATOM 1493 N N . ASP B 1 88 ? -12.234 14.781 8.32 1 94.38 88 ASP B N 1
ATOM 1494 C CA . ASP B 1 88 ? -10.781 14.766 8.43 1 94.38 88 ASP B CA 1
ATOM 1495 C C . ASP B 1 88 ? -10.219 13.375 8.148 1 94.38 88 ASP B C 1
ATOM 1497 O O . ASP B 1 88 ? -9.055 13.234 7.766 1 94.38 88 ASP B O 1
ATOM 1501 N N . GLY B 1 89 ? -11.047 12.344 8.328 1 95.56 89 GLY B N 1
ATOM 1502 C CA . GLY B 1 89 ? -10.617 11.008 7.941 1 95.56 89 GLY B CA 1
ATOM 1503 C C . GLY B 1 89 ? -10.297 10.117 9.125 1 95.56 89 GLY B C 1
ATOM 1504 O O . GLY B 1 89 ? -10.75 10.383 10.242 1 95.56 89 GLY B O 1
ATOM 1505 N N . LYS B 1 90 ? -9.766 8.961 8.914 1 97.69 90 LYS B N 1
ATOM 1506 C CA . LYS B 1 90 ? -9.469 7.914 9.891 1 97.69 90 LYS B CA 1
ATOM 1507 C C . LYS B 1 90 ? -8.086 7.316 9.664 1 97.69 90 LYS B C 1
ATOM 1509 O O . LYS B 1 90 ? -7.551 7.391 8.555 1 97.69 90 LYS B O 1
ATOM 1514 N N . ILE B 1 91 ? -7.543 6.707 10.734 1 98.81 91 ILE B N 1
ATOM 1515 C CA . ILE B 1 91 ? -6.273 5.992 10.695 1 98.81 91 ILE B CA 1
ATOM 1516 C C . ILE B 1 91 ? -6.473 4.551 11.156 1 98.81 91 ILE B C 1
ATOM 1518 O O . ILE B 1 91 ? -7.172 4.301 12.141 1 98.81 91 ILE B O 1
ATOM 1522 N N . PHE B 1 92 ? -5.934 3.609 10.445 1 98.75 92 PHE B N 1
ATOM 1523 C CA . PHE B 1 92 ? -5.938 2.189 10.773 1 98.75 92 PHE B CA 1
ATOM 1524 C C . PHE B 1 92 ? -4.516 1.661 10.906 1 98.75 92 PHE B C 1
ATOM 1526 O O . PHE B 1 92 ? -3.6 2.154 10.242 1 98.75 92 PHE B O 1
ATOM 1533 N N . VAL B 1 93 ? -4.293 0.671 11.797 1 98.81 93 VAL B N 1
ATOM 1534 C CA . VAL B 1 93 ? -2.986 0.044 11.977 1 98.81 93 VAL B CA 1
ATOM 1535 C C . VAL B 1 93 ? -3.121 -1.473 11.852 1 98.81 93 VAL B C 1
ATOM 1537 O O . VAL B 1 93 ? -3.975 -2.082 12.5 1 98.81 93 VAL B O 1
ATOM 1540 N N . LEU B 1 94 ? -2.354 -2.074 10.969 1 98.69 94 LEU B N 1
ATOM 1541 C CA . LEU B 1 94 ? -2.348 -3.518 10.75 1 98.69 94 LEU B CA 1
ATOM 1542 C C . LEU B 1 94 ? -0.964 -4.102 11.008 1 98.69 94 LEU B C 1
ATOM 1544 O O . LEU B 1 94 ? 0.04 -3.391 10.922 1 98.69 94 LEU B O 1
ATOM 1548 N N . ASP B 1 95 ? -0.943 -5.426 11.289 1 98.5 95 ASP B N 1
ATOM 1549 C CA . ASP B 1 95 ? 0.328 -6.133 11.398 1 98.5 95 ASP B CA 1
ATOM 1550 C C . ASP B 1 95 ? 0.879 -6.488 10.023 1 98.5 95 ASP B C 1
ATOM 1552 O O . ASP B 1 95 ? 0.123 -6.859 9.125 1 98.5 95 ASP B O 1
ATOM 1556 N N . VAL B 1 96 ? 2.139 -6.316 9.914 1 98.44 96 VAL B N 1
ATOM 1557 C CA . VAL B 1 96 ? 2.855 -6.746 8.719 1 98.44 96 VAL B CA 1
ATOM 1558 C C . VAL B 1 96 ? 3.789 -7.906 9.062 1 98.44 96 VAL B C 1
ATOM 1560 O O . VAL B 1 96 ? 4.637 -7.781 9.953 1 98.44 96 VAL B O 1
ATOM 1563 N N . GLY B 1 97 ? 3.672 -8.953 8.328 1 97.94 97 GLY B N 1
ATOM 1564 C CA . GLY B 1 97 ? 4.43 -10.156 8.641 1 97.94 97 GLY B CA 1
ATOM 1565 C C . GLY B 1 97 ? 5.84 -10.141 8.078 1 97.94 97 GLY B C 1
ATOM 1566 O O . GLY B 1 97 ? 6.754 -10.734 8.656 1 97.94 97 GLY B O 1
ATOM 1567 N N . GLN B 1 98 ? 5.941 -9.523 6.906 1 98.31 98 GLN B N 1
ATOM 1568 C CA . GLN B 1 98 ? 7.234 -9.5 6.23 1 98.31 98 GLN B CA 1
ATOM 1569 C C . GLN B 1 98 ? 7.371 -8.266 5.348 1 98.31 98 GLN B C 1
ATOM 1571 O O . GLN B 1 98 ? 6.387 -7.781 4.789 1 98.31 98 GLN B O 1
ATOM 1576 N N . ALA B 1 99 ? 8.578 -7.785 5.238 1 98.38 99 ALA B N 1
ATOM 1577 C CA . ALA B 1 99 ? 8.961 -6.746 4.281 1 98.38 99 ALA B CA 1
ATOM 1578 C C . ALA B 1 99 ? 10.211 -7.148 3.51 1 98.38 99 ALA B C 1
ATOM 1580 O O . ALA B 1 99 ? 11.148 -7.723 4.082 1 98.38 99 ALA B O 1
ATOM 1581 N N . VAL B 1 100 ? 10.219 -6.805 2.193 1 98.56 100 VAL B N 1
ATOM 1582 C CA . VAL B 1 100 ? 11.375 -7.094 1.343 1 98.56 100 VAL B CA 1
ATOM 1583 C C . VAL B 1 100 ? 11.688 -5.883 0.47 1 98.56 100 VAL B C 1
ATOM 1585 O O . VAL B 1 100 ? 10.805 -5.352 -0.209 1 98.56 100 VAL B O 1
ATOM 1588 N N . ARG B 1 101 ? 12.906 -5.398 0.57 1 97.19 101 ARG B N 1
ATOM 1589 C CA . ARG B 1 101 ? 13.375 -4.426 -0.41 1 97.19 101 ARG B CA 1
ATOM 1590 C C . ARG B 1 101 ? 13.742 -5.109 -1.726 1 97.19 101 ARG B C 1
ATOM 1592 O O . ARG B 1 101 ? 14.625 -5.961 -1.766 1 97.19 101 ARG B O 1
ATOM 1599 N N . ILE B 1 102 ? 13.172 -4.695 -2.758 1 98.06 102 ILE B N 1
ATOM 1600 C CA . ILE B 1 102 ? 13.281 -5.426 -4.016 1 98.06 102 ILE B CA 1
ATOM 1601 C C . ILE B 1 102 ? 14.719 -5.367 -4.527 1 98.06 102 ILE B C 1
ATOM 1603 O O . ILE B 1 102 ? 15.289 -6.395 -4.902 1 98.06 102 ILE B O 1
ATOM 1607 N N . ARG B 1 103 ? 15.336 -4.242 -4.562 1 96.31 103 ARG B N 1
ATOM 1608 C CA . ARG B 1 103 ? 16.641 -4.051 -5.172 1 96.31 103 ARG B CA 1
ATOM 1609 C C . ARG B 1 103 ? 17.703 -4.91 -4.48 1 96.31 103 ARG B C 1
ATOM 1611 O O . ARG B 1 103 ? 18.516 -5.559 -5.145 1 96.31 103 ARG B O 1
ATOM 1618 N N . THR B 1 104 ? 17.672 -4.988 -3.117 1 96.31 104 THR B N 1
ATOM 1619 C CA . THR B 1 104 ? 18.781 -5.57 -2.373 1 96.31 104 THR B CA 1
ATOM 1620 C C . THR B 1 104 ? 18.391 -6.93 -1.801 1 96.31 104 THR B C 1
ATOM 1622 O O . THR B 1 104 ? 19.266 -7.73 -1.439 1 96.31 104 THR B O 1
ATOM 1625 N N . GLY B 1 105 ? 17.094 -7.156 -1.612 1 96.38 105 GLY B N 1
ATOM 1626 C CA . GLY B 1 105 ? 16.641 -8.398 -1.006 1 96.38 105 GLY B CA 1
ATOM 1627 C C . GLY B 1 105 ? 16.609 -8.344 0.51 1 96.38 105 GLY B C 1
ATOM 1628 O O . GLY B 1 105 ? 16.203 -9.312 1.163 1 96.38 105 GLY B O 1
ATOM 1629 N N . GLU B 1 106 ? 17.062 -7.227 1.081 1 97 106 GLU B N 1
ATOM 1630 C CA . GLU B 1 106 ? 16.969 -7.074 2.529 1 97 106 GLU B CA 1
ATOM 1631 C C . GLU B 1 106 ? 15.539 -7.273 3.021 1 97 106 GLU B C 1
ATOM 1633 O O . GLU B 1 106 ? 14.586 -6.957 2.311 1 97 106 GLU B O 1
ATOM 1638 N N . THR B 1 107 ? 15.445 -7.758 4.312 1 97.31 107 THR B N 1
ATOM 1639 C CA . THR B 1 107 ? 14.117 -8.094 4.809 1 97.31 107 THR B CA 1
ATOM 1640 C C . THR B 1 107 ? 13.82 -7.359 6.113 1 97.31 107 THR B C 1
ATOM 1642 O O . THR B 1 107 ? 14.742 -6.906 6.797 1 97.31 107 THR B O 1
ATOM 1645 N N . ASP B 1 108 ? 12.539 -7.23 6.332 1 96.62 108 ASP B N 1
ATOM 1646 C CA . ASP B 1 108 ? 11.992 -6.738 7.594 1 96.62 108 ASP B CA 1
ATOM 1647 C C . ASP B 1 108 ? 12.578 -5.379 7.957 1 96.62 108 ASP B C 1
ATOM 1649 O O . ASP B 1 108 ? 12.594 -4.461 7.133 1 96.62 108 ASP B O 1
ATOM 1653 N N . ASN B 1 109 ? 13.039 -5.129 9.133 1 93.12 109 ASN B N 1
ATOM 1654 C CA . ASN B 1 109 ? 13.406 -3.779 9.547 1 93.12 109 ASN B CA 1
ATOM 1655 C C . ASN B 1 109 ? 14.484 -3.193 8.648 1 93.12 109 ASN B C 1
ATOM 1657 O O . ASN B 1 109 ? 14.5 -1.987 8.391 1 93.12 109 ASN B O 1
ATOM 1661 N N . THR B 1 110 ? 15.336 -3.994 8.156 1 94.25 110 THR B N 1
ATOM 1662 C CA . THR B 1 110 ? 16.422 -3.52 7.309 1 94.25 110 THR B CA 1
ATOM 1663 C C . THR B 1 110 ? 15.898 -3.143 5.926 1 94.25 110 THR B C 1
ATOM 1665 O O . THR B 1 110 ? 16.562 -2.406 5.184 1 94.25 110 THR B O 1
ATOM 1668 N N . ALA B 1 111 ? 14.703 -3.639 5.59 1 94.25 111 ALA B N 1
ATOM 1669 C CA . ALA B 1 111 ? 14.102 -3.354 4.289 1 94.25 111 ALA B CA 1
ATOM 1670 C C . ALA B 1 111 ? 13.359 -2.02 4.309 1 94.25 111 ALA B C 1
ATOM 1672 O O . ALA B 1 111 ? 13.008 -1.48 3.256 1 94.25 111 ALA B O 1
ATOM 1673 N N . LEU B 1 112 ? 13.023 -1.539 5.555 1 91 112 LEU B N 1
ATOM 1674 C CA . LEU B 1 112 ? 12.18 -0.355 5.684 1 91 112 LEU B CA 1
ATOM 1675 C C . LEU B 1 112 ? 12.992 0.916 5.453 1 91 112 LEU B C 1
ATOM 1677 O O . LEU B 1 112 ? 14.172 0.971 5.793 1 91 112 LEU B O 1
#

Foldseek 3Di:
DKKKKWKFAPVLVVQLVVLCVVVPQDDKDKDKDWDDDPPQAAQDQPPHNSPGRSTHIIMMIIGDADPVCVVVSQVSNCVSQDPPDPPRTDMDMDDDDKDAQPPPRDIDHVND/DKKKKWKFAPVLVVQLVVLCVVVPQDDKDKDKDWADDPPPQDQDQDPPPSPSPSTHIIMMIIGDADPVCVVVSQVSNCVSQDPPDPGGTDMDMDDDDKDAQDPPRDIDRVND